Protein AF-A0A2H5VHQ3-F1 (afdb_monomer_lite)

pLDDT: mean 87.57, std 13.64, range [41.56, 98.75]

Radius of gyration: 20.0 Å; chains: 1; bounding box: 48×46×53 Å

Structure (mmCIF, N/CA/C/O backbone):
data_AF-A0A2H5VHQ3-F1
#
_entry.id   AF-A0A2H5VHQ3-F1
#
loop_
_atom_site.group_PDB
_atom_site.id
_atom_site.type_symbol
_atom_site.label_atom_id
_atom_site.label_alt_id
_atom_site.label_comp_id
_atom_site.label_asym_id
_atom_site.label_entity_id
_atom_site.label_seq_id
_atom_site.pdbx_PDB_ins_code
_atom_site.Cartn_x
_atom_site.Cartn_y
_atom_site.Cartn_z
_atom_site.occupancy
_atom_site.B_iso_or_equiv
_atom_site.auth_seq_id
_atom_site.auth_comp_id
_atom_site.auth_asym_id
_atom_site.auth_atom_id
_atom_site.pdbx_PDB_model_num
ATOM 1 N N . MET A 1 1 ? -11.890 4.372 2.312 1.00 83.31 1 MET A N 1
ATOM 2 C CA . MET A 1 1 ? -12.982 4.250 3.303 1.00 83.31 1 MET A CA 1
ATOM 3 C C . MET A 1 1 ? -14.176 5.106 2.923 1.00 83.31 1 MET A C 1
ATOM 5 O O . MET A 1 1 ? -15.214 4.526 2.672 1.00 83.31 1 MET A O 1
ATOM 9 N N . ILE A 1 2 ? -14.038 6.436 2.818 1.00 85.94 2 ILE A N 1
ATOM 10 C CA . ILE A 1 2 ? -15.166 7.351 2.534 1.00 85.94 2 ILE A CA 1
ATOM 11 C C . ILE A 1 2 ? -15.981 6.921 1.306 1.00 85.94 2 ILE A C 1
ATOM 13 O O . ILE A 1 2 ? -17.188 6.741 1.393 1.00 85.94 2 ILE A O 1
ATOM 17 N N . SER A 1 3 ? -15.310 6.662 0.185 1.00 86.75 3 SER A N 1
ATOM 18 C CA . SER A 1 3 ? -15.938 6.212 -1.064 1.00 86.75 3 SER A CA 1
ATOM 19 C C . SER A 1 3 ? -16.288 4.720 -1.117 1.00 86.75 3 SER A C 1
ATOM 21 O O . SER A 1 3 ? -16.765 4.252 -2.142 1.00 86.75 3 SER A O 1
ATOM 23 N N . GLN A 1 4 ? -15.995 3.958 -0.062 1.00 91.88 4 GLN A N 1
ATOM 24 C CA . GLN A 1 4 ? -16.095 2.493 -0.032 1.00 91.88 4 GLN A CA 1
ATOM 25 C C . GLN A 1 4 ? -16.736 2.008 1.276 1.00 91.88 4 GLN A C 1
ATOM 27 O O . GLN A 1 4 ? -16.403 0.934 1.763 1.00 91.88 4 GLN A O 1
ATOM 32 N N . ALA A 1 5 ? -17.588 2.817 1.909 1.00 93.12 5 ALA A N 1
ATOM 33 C CA . ALA A 1 5 ? -18.082 2.539 3.256 1.00 93.12 5 ALA A CA 1
ATOM 34 C C . ALA A 1 5 ? -18.875 1.222 3.340 1.00 93.12 5 ALA A C 1
ATOM 36 O O . ALA A 1 5 ? -18.707 0.486 4.308 1.00 93.12 5 ALA A O 1
ATOM 37 N N . ASP A 1 6 ? -19.636 0.873 2.298 1.00 94.62 6 ASP A N 1
ATOM 38 C CA . ASP A 1 6 ? -20.386 -0.390 2.234 1.00 94.62 6 ASP A CA 1
ATOM 39 C C . ASP A 1 6 ? -19.455 -1.614 2.365 1.00 94.62 6 ASP A C 1
ATOM 41 O O . ASP A 1 6 ? -19.714 -2.518 3.156 1.00 94.62 6 ASP A O 1
ATOM 45 N N . ALA A 1 7 ? -18.286 -1.581 1.712 1.00 96.19 7 ALA A N 1
ATOM 46 C CA . ALA A 1 7 ? -17.271 -2.630 1.833 1.00 96.19 7 ALA A CA 1
ATOM 47 C C . ALA A 1 7 ? -16.757 -2.802 3.275 1.00 96.19 7 ALA A C 1
ATOM 49 O O . ALA A 1 7 ? -16.425 -3.913 3.695 1.00 96.19 7 ALA A O 1
ATOM 50 N N . PHE A 1 8 ? -16.691 -1.711 4.050 1.00 96.94 8 PHE A N 1
ATOM 51 C CA . PHE A 1 8 ? -16.280 -1.763 5.455 1.00 96.94 8 PHE A CA 1
ATOM 52 C C . PHE A 1 8 ? -17.351 -2.400 6.344 1.00 96.94 8 PHE A C 1
ATOM 54 O O . PHE A 1 8 ? -17.003 -3.142 7.259 1.00 96.94 8 PHE A O 1
ATOM 61 N N . VAL A 1 9 ? -18.637 -2.184 6.056 1.00 96.25 9 VAL A N 1
ATOM 62 C CA . VAL A 1 9 ? -19.731 -2.870 6.765 1.00 96.25 9 VAL A CA 1
ATOM 63 C C . VAL A 1 9 ? -19.619 -4.383 6.576 1.00 96.25 9 VAL A C 1
ATOM 65 O O . VAL A 1 9 ? -19.605 -5.131 7.558 1.00 96.25 9 VAL A O 1
ATOM 68 N N . GLU A 1 10 ? -19.481 -4.833 5.327 1.00 96.75 10 GLU A N 1
ATOM 69 C CA . GLU A 1 10 ? -19.408 -6.260 4.993 1.00 96.75 10 GLU A CA 1
ATOM 70 C C . GLU A 1 10 ? -18.183 -6.936 5.614 1.00 96.75 10 GLU A C 1
ATOM 72 O O . GLU A 1 10 ? -18.295 -7.988 6.254 1.00 96.75 10 GLU A O 1
ATOM 77 N N . VAL A 1 11 ? -17.006 -6.319 5.484 1.00 97.31 11 VAL A N 1
ATOM 78 C CA . VAL A 1 11 ? -15.782 -6.907 6.036 1.00 97.31 11 VAL A CA 1
ATOM 79 C C . VAL A 1 11 ? -15.765 -6.874 7.556 1.00 97.31 11 VAL A C 1
ATOM 81 O O . VAL A 1 11 ? -15.313 -7.841 8.156 1.00 97.31 11 VAL A O 1
ATOM 84 N N . PHE A 1 12 ? -16.309 -5.846 8.214 1.00 96.75 12 PHE A N 1
ATOM 85 C CA . PHE A 1 12 ? -16.429 -5.855 9.673 1.00 96.75 12 PHE A CA 1
ATOM 86 C C . PHE A 1 12 ? -17.343 -6.979 10.158 1.00 96.75 12 PHE A C 1
ATOM 88 O O . PHE A 1 12 ? -16.989 -7.669 11.116 1.00 96.75 12 PHE A O 1
ATOM 95 N N . ALA A 1 13 ? -18.469 -7.224 9.484 1.00 96.06 13 ALA A N 1
ATOM 96 C CA . ALA A 1 13 ? -19.336 -8.356 9.803 1.00 96.06 13 ALA A CA 1
ATOM 97 C C . ALA A 1 13 ? -18.607 -9.702 9.626 1.00 96.06 13 ALA A C 1
ATOM 99 O O . ALA A 1 13 ? -18.677 -10.564 10.507 1.00 96.06 13 ALA A O 1
ATOM 100 N N . ALA A 1 14 ? -17.850 -9.865 8.535 1.00 96.75 14 ALA A N 1
ATOM 101 C CA . ALA A 1 14 ? -17.036 -11.060 8.314 1.00 96.75 14 ALA A CA 1
ATOM 102 C C . ALA A 1 14 ? -15.948 -11.232 9.381 1.00 96.75 14 ALA A C 1
ATOM 104 O O . ALA A 1 14 ? -15.812 -12.320 9.933 1.00 96.75 14 ALA A O 1
ATOM 105 N N . LEU A 1 15 ? -15.211 -10.173 9.722 1.00 95.56 15 LEU A N 1
ATOM 106 C CA . LEU A 1 15 ? -14.151 -10.221 10.730 1.00 95.56 15 LEU A CA 1
ATOM 107 C C . LEU A 1 15 ? -14.700 -10.581 12.115 1.00 95.56 15 LEU A C 1
ATOM 109 O O . LEU A 1 15 ? -14.109 -11.421 12.791 1.00 95.56 15 LEU A O 1
ATOM 113 N N . LYS A 1 16 ? -15.856 -10.031 12.513 1.00 95.44 16 LYS A N 1
ATOM 114 C CA . LYS A 1 16 ? -16.543 -10.437 13.753 1.00 95.44 16 LYS A CA 1
ATOM 115 C C . LYS A 1 16 ? -16.901 -11.920 13.741 1.00 95.44 16 LYS A C 1
ATOM 117 O O . LYS A 1 16 ? -16.681 -12.605 14.731 1.00 95.44 16 LYS A O 1
ATOM 122 N N . LYS A 1 17 ? -17.412 -12.433 12.619 1.00 96.12 17 LYS A N 1
ATOM 123 C CA . LYS A 1 17 ? -17.795 -13.846 12.489 1.00 96.12 17 LYS A CA 1
ATOM 124 C C . LYS A 1 17 ? -16.591 -14.795 12.481 1.00 96.12 17 LYS A C 1
ATOM 126 O O . LYS A 1 17 ? -16.674 -15.868 13.065 1.00 96.12 17 LYS A O 1
ATOM 131 N N . ILE A 1 18 ? -15.505 -14.422 11.804 1.00 95.25 18 ILE A N 1
ATOM 132 C CA . ILE A 1 18 ? -14.310 -15.264 11.632 1.00 95.25 18 ILE A CA 1
ATOM 133 C C . ILE A 1 18 ? -13.463 -15.280 12.906 1.00 95.25 18 ILE A C 1
ATOM 135 O O . ILE A 1 18 ? -13.027 -16.344 13.334 1.00 95.25 18 ILE A O 1
ATOM 139 N N . PHE A 1 19 ? -13.223 -14.110 13.501 1.00 93.19 19 PHE A N 1
ATOM 140 C CA . PHE A 1 19 ? -12.286 -13.956 14.617 1.00 93.19 19 PHE A CA 1
ATOM 141 C C . PHE A 1 19 ? -12.965 -13.774 15.975 1.00 93.19 19 PHE A C 1
ATOM 143 O O . PHE A 1 19 ? -12.278 -13.758 16.991 1.00 93.19 19 PHE A O 1
ATOM 150 N N . GLY A 1 20 ? -14.291 -13.624 16.015 1.00 93.94 20 GLY A N 1
ATOM 151 C CA . GLY A 1 20 ? -15.021 -13.421 17.266 1.00 93.94 20 GLY A CA 1
ATOM 152 C C . GLY A 1 20 ? -14.778 -12.053 17.904 1.00 93.94 20 GLY A C 1
ATOM 153 O O . GLY A 1 20 ? -14.910 -11.927 19.116 1.00 93.94 20 GLY A O 1
ATOM 154 N N . PHE A 1 21 ? -14.403 -11.028 17.128 1.00 93.81 21 PHE A N 1
ATOM 155 C CA . PHE A 1 21 ? -14.188 -9.688 17.679 1.00 93.81 21 PHE A CA 1
ATOM 156 C C . PHE A 1 21 ? -15.471 -9.139 18.315 1.00 93.81 21 PHE A C 1
ATOM 158 O O . PHE A 1 21 ? -16.474 -8.926 17.631 1.00 93.81 21 PHE A O 1
ATOM 165 N N . GLU A 1 22 ? -15.413 -8.851 19.614 1.00 91.06 22 GLU A N 1
ATOM 166 C CA . GLU A 1 22 ? -16.525 -8.254 20.360 1.00 91.06 22 GLU A CA 1
ATOM 167 C C . GLU A 1 22 ? -16.827 -6.834 19.866 1.00 91.06 22 GLU A C 1
ATOM 169 O O . GLU A 1 22 ? -17.983 -6.441 19.701 1.00 91.06 22 GLU A O 1
ATOM 174 N N . GLN A 1 23 ? -15.771 -6.062 19.591 1.00 92.62 23 GLN A N 1
ATOM 175 C CA . GLN A 1 23 ? -15.847 -4.654 19.214 1.00 92.62 23 GLN A CA 1
ATOM 176 C C . GLN A 1 23 ? -14.874 -4.361 18.069 1.00 92.62 23 GLN A C 1
ATOM 178 O O . GLN A 1 23 ? -13.793 -4.942 17.982 1.00 92.62 23 GLN A O 1
ATOM 183 N N . ILE A 1 24 ? -15.278 -3.466 17.167 1.00 95.88 24 ILE A N 1
ATOM 184 C CA . ILE A 1 24 ? -14.435 -2.943 16.088 1.00 95.88 24 ILE A CA 1
ATOM 185 C C . ILE A 1 24 ? -14.574 -1.429 16.117 1.00 95.88 24 ILE A C 1
ATOM 187 O O . ILE A 1 24 ? -15.687 -0.913 16.028 1.00 95.88 24 ILE A O 1
ATOM 191 N N . PHE A 1 25 ? -13.439 -0.745 16.208 1.00 94.88 25 PHE A N 1
ATOM 192 C CA . PHE A 1 25 ? -13.365 0.707 16.254 1.00 94.88 25 PHE A CA 1
ATOM 193 C C . PHE A 1 25 ? -12.626 1.251 15.038 1.00 94.88 25 PHE A C 1
ATOM 195 O O . PHE A 1 25 ? -11.681 0.635 14.538 1.00 94.88 25 PHE A O 1
ATOM 202 N N . ILE A 1 26 ? -13.000 2.454 14.619 1.00 95.19 26 ILE A N 1
ATOM 203 C CA . ILE A 1 26 ? -12.223 3.262 13.682 1.00 95.19 26 ILE A CA 1
ATOM 204 C C . ILE A 1 26 ? -11.555 4.377 14.479 1.00 95.19 26 ILE A C 1
ATOM 206 O O . ILE A 1 26 ? -12.204 5.332 14.898 1.00 95.19 26 ILE A O 1
ATOM 210 N N . GLY A 1 27 ? -10.249 4.250 14.690 1.00 93.94 27 GLY A N 1
ATOM 211 C CA . GLY A 1 27 ? -9.439 5.331 15.238 1.00 93.94 27 GLY A CA 1
ATOM 212 C C . GLY A 1 27 ? -9.179 6.397 14.176 1.00 93.94 27 GLY A C 1
ATOM 213 O O . GLY A 1 27 ? -8.635 6.085 13.116 1.00 93.94 27 GLY A O 1
ATOM 214 N N . ALA A 1 28 ? -9.565 7.642 14.444 1.00 92.31 28 ALA A N 1
ATOM 215 C CA . ALA A 1 28 ? -9.414 8.753 13.505 1.00 92.31 28 ALA A CA 1
ATOM 216 C C . ALA A 1 28 ? -8.928 10.023 14.204 1.00 92.31 28 ALA A C 1
ATOM 218 O O . ALA A 1 28 ? -9.171 10.216 15.391 1.00 92.31 28 ALA A O 1
ATOM 219 N N . LYS A 1 29 ? -8.268 10.927 13.476 1.00 89.12 29 LYS A N 1
ATOM 220 C CA . LYS A 1 29 ? -7.848 12.211 14.050 1.00 89.12 29 LYS A CA 1
ATOM 221 C C . LYS A 1 29 ? -9.034 13.166 14.137 1.00 89.12 29 LYS A C 1
ATOM 223 O O . LYS A 1 29 ? -9.915 13.145 13.282 1.00 89.12 29 LYS A O 1
ATOM 228 N N . GLU A 1 30 ? -9.035 14.046 15.132 1.00 90.19 30 GLU A N 1
ATOM 229 C CA . GLU A 1 30 ? -10.084 15.064 15.310 1.00 90.19 30 GLU A CA 1
ATOM 230 C C . GLU A 1 30 ? -10.292 15.954 14.078 1.00 90.19 30 GLU A C 1
ATOM 232 O O . GLU A 1 30 ? -11.430 16.301 13.764 1.00 90.19 30 GLU A O 1
ATOM 237 N N . LYS A 1 31 ? -9.225 16.277 13.335 1.00 86.38 31 LYS A N 1
ATOM 238 C CA . LYS A 1 31 ? -9.337 17.031 12.075 1.00 86.38 31 LYS A CA 1
ATOM 239 C C . LYS A 1 31 ? -10.226 16.329 11.034 1.00 86.38 31 LYS A C 1
ATOM 241 O O . LYS A 1 31 ? -10.951 16.988 10.297 1.00 86.38 31 LYS A O 1
ATOM 246 N N . ASP A 1 32 ? -10.257 14.993 11.046 1.00 90.00 32 ASP A N 1
ATOM 247 C CA . ASP A 1 32 ? -11.035 14.170 10.115 1.00 90.00 32 ASP A CA 1
ATOM 248 C C . ASP A 1 32 ? -12.497 13.998 10.581 1.00 90.00 32 ASP A C 1
ATOM 250 O O . ASP A 1 32 ? -13.293 13.309 9.939 1.00 90.00 32 ASP A O 1
ATOM 254 N N . LYS A 1 33 ? -12.897 14.620 11.700 1.00 91.94 33 LYS A N 1
ATOM 255 C CA . LYS A 1 33 ? -14.249 14.482 12.259 1.00 91.94 33 LYS A CA 1
ATOM 256 C C . LYS A 1 33 ? -15.330 14.883 11.265 1.00 91.94 33 LYS A C 1
ATOM 258 O O . LYS A 1 33 ? -16.240 14.103 11.005 1.00 91.94 33 LYS A O 1
ATOM 263 N N . LYS A 1 34 ? -15.189 16.053 10.639 1.00 91.50 34 LYS A N 1
ATOM 264 C CA . LYS A 1 34 ? -16.188 16.585 9.695 1.00 91.50 34 LYS A CA 1
ATOM 265 C C . LYS A 1 34 ? -16.466 15.641 8.519 1.00 91.50 34 LYS A C 1
ATOM 267 O O . LYS A 1 34 ? -17.592 15.599 8.040 1.00 91.50 34 LYS A O 1
ATOM 272 N N . ILE A 1 35 ? -15.459 14.888 8.073 1.00 89.12 35 ILE A N 1
ATOM 273 C CA . ILE A 1 35 ? -15.581 13.968 6.933 1.00 89.12 35 ILE A CA 1
ATOM 274 C C . ILE A 1 35 ? -16.033 12.557 7.342 1.00 89.12 35 ILE A C 1
ATOM 276 O O . ILE A 1 35 ? -16.513 11.811 6.492 1.00 89.12 35 ILE A O 1
ATOM 280 N N . LEU A 1 36 ? -15.904 12.183 8.622 1.00 92.00 36 LEU A N 1
ATOM 281 C CA . LEU A 1 36 ? -16.251 10.848 9.125 1.00 92.00 36 LEU A CA 1
ATOM 282 C C . LEU A 1 36 ? -17.584 10.778 9.877 1.00 92.00 36 LEU A C 1
ATOM 284 O O . LEU A 1 36 ? -18.190 9.708 9.878 1.00 92.00 36 LEU A O 1
ATOM 288 N N . GLU A 1 37 ? -18.071 11.870 10.473 1.00 93.56 37 GLU A N 1
ATOM 289 C CA . GLU A 1 37 ? -19.378 11.881 11.159 1.00 93.56 37 GLU A CA 1
ATOM 290 C C . GLU A 1 37 ? -20.537 11.420 10.249 1.00 93.56 37 GLU A C 1
ATOM 292 O O . GLU A 1 37 ? -21.303 10.556 10.678 1.00 93.56 37 GLU A O 1
ATOM 297 N N . PRO A 1 38 ? -20.632 11.830 8.963 1.00 92.50 38 PRO A N 1
ATOM 298 C CA . PRO A 1 38 ? -21.693 11.323 8.088 1.00 92.50 38 PRO A CA 1
ATOM 299 C C . PRO A 1 38 ? -21.637 9.802 7.889 1.00 92.50 38 PRO A C 1
ATOM 301 O O . PRO A 1 38 ? -22.667 9.145 7.747 1.00 92.50 38 PRO A O 1
ATOM 304 N N . LEU A 1 39 ? -20.431 9.220 7.880 1.00 90.44 39 LEU A N 1
ATOM 305 C CA . LEU A 1 39 ? -20.253 7.772 7.776 1.00 90.44 39 LEU A CA 1
ATOM 306 C C . LEU A 1 39 ? -20.641 7.076 9.078 1.00 90.44 39 LEU A C 1
ATOM 308 O O . LEU A 1 39 ? -21.271 6.022 9.037 1.00 90.44 39 LEU A O 1
ATOM 312 N N . ARG A 1 40 ? -20.272 7.661 10.219 1.00 93.00 40 ARG A N 1
ATOM 313 C CA . ARG A 1 40 ? -20.650 7.170 11.544 1.00 93.00 40 ARG A CA 1
ATOM 314 C C . ARG A 1 40 ? -22.165 7.081 11.693 1.00 93.00 40 ARG A C 1
ATOM 316 O O . ARG A 1 40 ? -22.656 6.027 12.083 1.00 93.00 40 ARG A O 1
ATOM 323 N N . GLU A 1 41 ? -22.888 8.141 11.344 1.00 92.62 41 GLU A N 1
ATOM 324 C CA . GLU A 1 41 ? -24.352 8.186 11.433 1.00 92.62 41 GLU A CA 1
ATOM 325 C C . GLU A 1 41 ? -25.013 7.215 10.451 1.00 92.62 41 GLU A C 1
ATOM 327 O O . GLU A 1 41 ? -25.866 6.421 10.844 1.00 92.62 41 GLU A O 1
ATOM 332 N N . LYS A 1 42 ? -24.588 7.233 9.180 1.00 94.69 42 LYS A N 1
ATOM 333 C CA . LYS A 1 42 ? -25.200 6.412 8.127 1.00 94.69 42 LYS A CA 1
ATOM 334 C C . LYS A 1 42 ? -24.962 4.912 8.320 1.00 94.69 42 LYS A C 1
ATOM 336 O O . LYS A 1 42 ? -25.853 4.118 8.034 1.00 94.69 42 LYS A O 1
ATOM 341 N N . TYR A 1 43 ? -23.762 4.521 8.748 1.00 93.81 43 TYR A N 1
ATOM 342 C CA . TYR A 1 43 ? -23.337 3.116 8.797 1.00 93.81 43 TYR A CA 1
ATOM 343 C C . TYR A 1 43 ? -23.234 2.537 10.210 1.00 93.81 43 TYR A C 1
ATOM 345 O O . TYR A 1 43 ? -22.932 1.354 10.362 1.00 93.81 43 TYR A O 1
ATOM 353 N N . GLY A 1 44 ? -23.462 3.347 11.246 1.00 93.00 44 GLY A N 1
ATOM 354 C CA . GLY A 1 44 ? -23.338 2.916 12.639 1.00 93.00 44 GLY A CA 1
ATOM 355 C C . GLY A 1 44 ? -21.903 2.551 13.031 1.00 93.00 44 GLY A C 1
ATOM 356 O O . GLY A 1 44 ? -21.696 1.697 13.891 1.00 93.00 44 GLY A O 1
ATOM 357 N N . PHE A 1 45 ? -20.900 3.143 12.376 1.00 94.81 45 PHE A N 1
ATOM 358 C CA . PHE A 1 45 ? -19.496 2.885 12.691 1.00 94.81 45 PHE A CA 1
ATOM 359 C C . PHE A 1 45 ? -19.110 3.459 14.057 1.00 94.81 45 PHE A C 1
ATOM 361 O O . PHE A 1 45 ? -19.376 4.624 14.339 1.00 94.81 45 PHE A O 1
ATOM 368 N N . ASP A 1 46 ? -18.400 2.686 14.881 1.00 94.06 46 ASP A N 1
ATOM 369 C CA . ASP A 1 46 ? -17.829 3.208 16.127 1.00 94.06 46 ASP A CA 1
ATOM 370 C C . ASP A 1 46 ? -16.505 3.939 15.838 1.00 94.06 46 ASP A C 1
ATOM 372 O O . ASP A 1 46 ? -15.424 3.345 15.811 1.00 94.06 46 ASP A O 1
ATOM 376 N N . VAL A 1 47 ? -16.605 5.237 15.545 1.00 95.06 47 VAL A N 1
ATOM 377 C CA . VAL A 1 47 ? -15.452 6.110 15.289 1.00 95.06 47 VAL A CA 1
ATOM 378 C C . VAL A 1 47 ? -14.996 6.758 16.594 1.00 95.06 47 VAL A C 1
ATOM 380 O O . VAL A 1 47 ? -15.761 7.469 17.250 1.00 95.06 47 VAL A O 1
ATOM 383 N N . ARG A 1 48 ? -13.727 6.551 16.953 1.00 94.44 48 ARG A N 1
ATOM 384 C CA . ARG A 1 48 ? -13.084 7.132 18.136 1.00 94.44 48 ARG A CA 1
ATOM 385 C C . ARG A 1 48 ? -12.053 8.161 17.697 1.00 94.44 48 ARG A C 1
ATOM 387 O O . ARG A 1 48 ? -11.058 7.828 17.053 1.00 94.44 48 ARG A O 1
ATOM 394 N N . TYR A 1 49 ? -12.320 9.418 18.039 1.00 92.75 49 TYR A N 1
ATOM 395 C CA . TYR A 1 49 ? -11.455 10.533 17.680 1.00 92.75 49 TYR A CA 1
ATOM 396 C C . TYR A 1 49 ? -10.295 10.676 18.660 1.00 92.75 49 TYR A C 1
ATOM 398 O O . TYR A 1 49 ? -10.483 10.623 19.874 1.00 92.75 49 TYR A O 1
ATOM 406 N N . THR A 1 50 ? -9.102 10.882 18.117 1.00 88.88 50 THR A N 1
ATOM 407 C CA . THR A 1 50 ? -7.873 11.144 18.862 1.00 88.88 50 THR A CA 1
ATOM 408 C C . THR A 1 50 ? -7.342 12.539 18.536 1.00 88.88 50 THR A C 1
ATOM 410 O O . THR A 1 50 ? -7.518 12.989 17.396 1.00 88.88 50 THR A O 1
ATOM 413 N N . PRO A 1 51 ? -6.600 13.183 19.458 1.00 84.44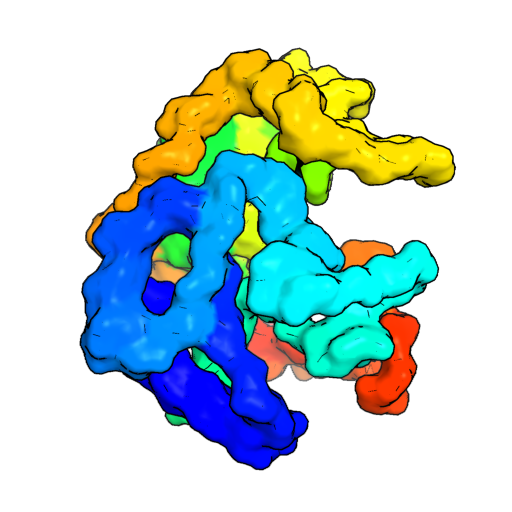 51 PRO A N 1
ATOM 414 C CA . PRO A 1 51 ? -5.821 14.380 19.168 1.00 84.44 51 PRO A CA 1
ATOM 415 C C . PRO A 1 51 ? -5.094 14.295 17.824 1.00 84.44 51 PRO A C 1
ATOM 417 O O . PRO A 1 51 ? -4.569 13.242 17.443 1.00 84.44 51 PRO A O 1
ATOM 420 N N . SER A 1 52 ? -5.043 15.412 17.098 1.00 80.88 52 SER A N 1
ATOM 421 C CA . SER A 1 52 ? -4.447 15.484 15.754 1.00 80.88 52 SER A CA 1
ATOM 422 C C . SER A 1 52 ? -2.911 15.525 15.776 1.00 80.88 52 SER A C 1
ATOM 424 O O . SER A 1 52 ? -2.284 16.278 15.036 1.00 80.88 52 SER A O 1
ATOM 426 N N . ILE A 1 53 ? -2.301 14.671 16.596 1.00 75.12 53 ILE A N 1
ATOM 427 C CA . ILE A 1 53 ? -0.855 14.530 16.779 1.00 75.12 53 ILE A CA 1
ATOM 428 C C . ILE A 1 53 ? -0.388 13.296 15.993 1.00 75.12 53 ILE A C 1
ATOM 430 O O . ILE A 1 53 ? -1.124 12.320 15.824 1.00 75.12 53 ILE A O 1
ATOM 434 N N . TYR A 1 54 ? 0.822 13.327 15.434 1.00 70.44 54 TYR A N 1
ATOM 435 C CA . TYR A 1 54 ? 1.322 12.235 14.589 1.00 70.44 54 TYR A CA 1
ATOM 436 C C . TYR A 1 54 ? 1.493 10.915 15.343 1.00 70.44 54 TYR A C 1
ATOM 438 O O . TYR A 1 54 ? 1.115 9.871 14.812 1.00 70.44 54 TYR A O 1
ATOM 446 N N . GLY A 1 55 ? 1.986 10.972 16.585 1.00 71.44 55 GLY A N 1
ATOM 447 C CA . GLY A 1 55 ? 2.211 9.796 17.430 1.00 71.44 55 GLY A CA 1
ATOM 448 C C . GLY A 1 55 ? 0.960 8.956 17.692 1.00 71.44 55 GLY A C 1
ATOM 449 O O . GLY A 1 55 ? 1.076 7.753 17.899 1.00 71.44 55 GLY A O 1
ATOM 450 N N . MET A 1 56 ? -0.239 9.543 17.584 1.00 79.81 56 MET A N 1
ATOM 451 C CA . MET A 1 56 ? -1.503 8.827 17.807 1.00 79.81 56 MET A CA 1
ATOM 452 C C . MET A 1 56 ? -1.787 7.737 16.767 1.00 79.81 56 MET A C 1
ATOM 454 O O . MET A 1 56 ? -2.663 6.909 16.986 1.00 79.81 56 MET A O 1
ATOM 458 N N . GLY A 1 57 ? -1.065 7.718 15.641 1.00 79.25 57 GLY A N 1
ATOM 459 C CA . GLY A 1 57 ? -1.158 6.635 14.658 1.00 79.25 57 GLY A CA 1
ATOM 460 C C . GLY A 1 57 ? -0.355 5.380 15.016 1.00 79.25 57 GLY A C 1
ATOM 461 O O . GLY A 1 57 ? -0.488 4.370 14.328 1.00 79.25 57 GLY A O 1
ATOM 462 N N . GLU A 1 58 ? 0.497 5.431 16.043 1.00 84.50 58 GLU A N 1
ATOM 463 C CA . GLU A 1 58 ? 1.259 4.272 16.513 1.00 84.50 58 GLU A CA 1
ATOM 464 C C . GLU A 1 58 ? 0.339 3.296 17.261 1.00 84.50 58 GLU A C 1
ATOM 466 O O . GLU A 1 58 ? -0.582 3.698 17.971 1.00 84.50 58 GLU A O 1
ATOM 471 N N . GLU A 1 59 ? 0.558 1.995 17.072 1.00 88.38 59 GLU A N 1
ATOM 472 C CA . GLU A 1 59 ? -0.408 0.962 17.450 1.00 88.38 59 GLU A CA 1
ATOM 473 C C . GLU A 1 59 ? -0.709 0.904 18.957 1.00 88.38 59 GLU A C 1
ATOM 475 O O . GLU A 1 59 ? -1.851 0.636 19.339 1.00 88.38 59 GLU A O 1
ATOM 480 N N . LYS A 1 60 ? 0.265 1.193 19.829 1.00 87.44 60 LYS A N 1
ATOM 481 C CA . LYS A 1 60 ? 0.076 1.177 21.287 1.00 87.44 60 LYS A CA 1
ATOM 482 C C . LYS A 1 60 ? -0.646 2.426 21.756 1.00 87.44 60 LYS A C 1
ATOM 484 O O . LYS A 1 60 ? -1.567 2.323 22.567 1.00 87.44 60 LYS A O 1
ATOM 489 N N . TRP A 1 61 ? -0.261 3.584 21.223 1.00 86.81 61 TRP A N 1
ATOM 490 C CA . TRP A 1 61 ? -0.946 4.846 21.509 1.00 86.81 61 TRP A CA 1
ATOM 491 C C . TRP A 1 61 ? -2.397 4.805 21.049 1.00 86.81 61 TRP A C 1
ATOM 493 O O . TRP A 1 61 ? -3.289 5.168 21.816 1.00 86.81 61 TRP A O 1
ATOM 503 N N . LEU A 1 62 ? -2.646 4.285 19.847 1.00 90.50 62 LEU A N 1
ATOM 504 C CA . LEU A 1 62 ? -3.994 4.127 19.323 1.00 90.50 62 LEU A CA 1
ATOM 505 C C . LEU A 1 62 ? -4.811 3.132 20.153 1.00 90.50 62 LEU A C 1
ATOM 507 O O . LEU A 1 62 ? -5.959 3.421 20.484 1.00 90.50 62 LEU A O 1
ATOM 511 N N . THR A 1 63 ? -4.213 2.002 20.548 1.00 92.06 63 THR A N 1
ATOM 512 C CA . THR A 1 63 ? -4.861 1.021 21.438 1.00 92.06 63 THR A CA 1
ATOM 513 C C . THR A 1 63 ? -5.309 1.687 22.734 1.00 92.06 63 THR A C 1
ATOM 515 O O . THR A 1 63 ? -6.491 1.613 23.076 1.00 92.06 63 THR A O 1
ATOM 518 N N . LYS A 1 64 ? -4.410 2.410 23.411 1.00 90.31 64 LYS A N 1
ATOM 519 C CA . LYS A 1 64 ? -4.737 3.127 24.649 1.00 90.31 64 LYS A CA 1
ATOM 520 C C . LYS A 1 64 ? -5.814 4.188 24.430 1.00 90.31 64 LYS A C 1
ATOM 522 O O . LYS A 1 64 ? -6.754 4.262 25.212 1.00 90.31 64 LYS A O 1
ATOM 527 N N . ALA A 1 65 ? -5.710 4.980 23.365 1.00 88.56 65 ALA A N 1
ATOM 528 C CA . ALA A 1 65 ? -6.649 6.066 23.088 1.00 88.56 65 ALA A CA 1
ATOM 529 C C . ALA A 1 65 ? -8.074 5.575 22.783 1.00 88.56 65 ALA A C 1
ATOM 531 O O . ALA A 1 65 ? -9.046 6.227 23.154 1.00 88.56 65 ALA A O 1
ATOM 532 N N . VAL A 1 66 ? -8.200 4.433 22.104 1.00 91.75 66 VAL A N 1
ATOM 533 C CA . VAL A 1 66 ? -9.487 3.904 21.627 1.00 91.75 66 VAL A CA 1
ATOM 534 C C . VAL A 1 66 ? -10.135 2.959 22.641 1.00 91.75 66 VAL A C 1
ATOM 536 O O . VAL A 1 66 ? -11.355 2.964 22.780 1.00 91.75 66 VAL A O 1
ATOM 539 N N . THR A 1 67 ? -9.333 2.161 23.353 1.00 92.69 67 THR A N 1
ATOM 540 C CA . THR A 1 67 ? -9.825 1.087 24.241 1.00 92.69 67 THR A CA 1
ATOM 541 C C . THR A 1 67 ? -9.587 1.356 25.728 1.00 92.69 67 THR A C 1
ATOM 543 O O . THR A 1 67 ? -10.170 0.682 26.571 1.00 92.69 67 THR A O 1
ATOM 546 N N . GLY A 1 68 ? -8.704 2.301 26.068 1.00 91.94 68 GLY A N 1
ATOM 547 C CA . GLY A 1 68 ? -8.203 2.501 27.431 1.00 91.94 68 GLY A CA 1
ATOM 548 C C . GLY A 1 68 ? -7.150 1.478 27.877 1.00 91.94 68 GLY A C 1
ATOM 549 O O . GLY A 1 68 ? -6.558 1.651 28.939 1.00 91.94 68 GLY A O 1
ATOM 550 N N . MET A 1 69 ? -6.881 0.433 27.087 1.00 93.00 69 MET A N 1
ATOM 551 C CA . MET A 1 69 ? -5.931 -0.622 27.444 1.00 93.00 69 MET A CA 1
ATOM 552 C C . MET A 1 69 ? -4.485 -0.187 27.199 1.00 93.00 69 MET A C 1
ATOM 554 O O . MET A 1 69 ? -4.137 0.307 26.126 1.00 93.00 69 MET A O 1
ATOM 558 N N . GLU A 1 70 ? -3.614 -0.423 28.177 1.00 91.25 70 GLU A N 1
ATOM 559 C CA . GLU A 1 70 ? -2.182 -0.167 28.037 1.00 91.25 70 GLU A CA 1
ATOM 560 C C . GLU A 1 70 ? -1.446 -1.412 27.541 1.00 91.25 70 GLU A C 1
ATOM 562 O O . GLU A 1 70 ? -1.560 -2.493 28.116 1.00 91.25 70 GLU A O 1
ATOM 567 N N . VAL A 1 71 ? -0.647 -1.255 26.483 1.00 91.00 71 VAL A N 1
ATOM 568 C CA . VAL A 1 71 ? 0.225 -2.323 25.986 1.00 91.00 71 VAL A CA 1
ATOM 569 C C . VAL A 1 71 ? 1.526 -2.316 26.795 1.00 91.00 71 VAL A C 1
ATOM 571 O O . VAL A 1 71 ? 2.247 -1.314 26.746 1.00 91.00 71 VAL A O 1
ATOM 574 N N . PRO A 1 72 ? 1.890 -3.412 27.489 1.00 89.56 72 PRO A N 1
ATOM 575 C CA . PRO A 1 72 ? 3.110 -3.444 28.287 1.00 89.56 72 PRO A CA 1
ATOM 576 C C . PRO A 1 72 ? 4.380 -3.175 27.456 1.00 89.56 72 PRO A C 1
ATOM 578 O O . PRO A 1 72 ? 4.427 -3.484 26.254 1.00 89.56 72 PRO A O 1
ATOM 581 N N . PRO A 1 73 ? 5.453 -2.651 28.077 1.00 85.25 73 PRO A N 1
ATOM 582 C CA . PRO A 1 73 ? 6.748 -2.504 27.420 1.00 85.25 73 PRO A CA 1
ATOM 583 C C . PRO A 1 73 ? 7.208 -3.812 26.758 1.00 85.25 73 PRO A C 1
ATOM 585 O O . PRO A 1 73 ? 7.059 -4.899 27.310 1.00 85.25 73 PRO A O 1
ATOM 588 N N . GLY A 1 74 ? 7.727 -3.718 25.532 1.00 84.25 74 GLY A N 1
ATOM 589 C CA . GLY A 1 74 ? 8.164 -4.884 24.750 1.00 84.25 74 GLY A CA 1
ATOM 590 C C . GLY A 1 74 ? 7.047 -5.784 24.196 1.00 84.25 74 GLY A C 1
ATOM 591 O O . GLY A 1 74 ? 7.350 -6.728 23.470 1.00 84.25 74 GLY A O 1
ATOM 592 N N . LYS A 1 75 ? 5.769 -5.509 24.486 1.00 87.81 75 LYS A N 1
ATOM 593 C CA . LYS A 1 75 ? 4.621 -6.238 23.919 1.00 87.81 75 LYS A CA 1
ATOM 594 C C . LYS A 1 75 ? 3.990 -5.489 22.743 1.00 87.81 75 LYS A C 1
ATOM 596 O O . LYS A 1 75 ? 4.320 -4.331 22.490 1.00 87.81 75 LYS A O 1
ATOM 601 N N . ILE A 1 76 ? 3.101 -6.175 22.029 1.00 88.38 76 ILE A N 1
ATOM 602 C CA . ILE A 1 76 ? 2.284 -5.646 20.921 1.00 88.38 76 ILE A CA 1
ATOM 603 C C . ILE A 1 76 ? 0.797 -5.682 21.309 1.00 88.38 76 ILE A C 1
ATOM 605 O O . ILE A 1 76 ? 0.459 -6.480 22.191 1.00 88.38 76 ILE A O 1
ATOM 609 N N . PRO A 1 77 ? -0.091 -4.904 20.658 1.00 92.62 77 PRO A N 1
ATOM 610 C CA . PRO A 1 77 ? -1.524 -4.858 20.981 1.00 92.62 77 PRO A CA 1
ATOM 611 C C . PRO A 1 77 ? -2.204 -6.228 21.093 1.00 92.62 77 PRO A C 1
ATOM 613 O O . PRO A 1 77 ? -3.061 -6.424 21.952 1.00 92.62 77 PRO A O 1
ATOM 616 N N . LEU A 1 78 ? -1.755 -7.217 20.311 1.00 91.31 78 LEU A N 1
ATOM 617 C CA . LEU A 1 78 ? -2.306 -8.575 20.354 1.00 91.31 78 LEU A CA 1
ATOM 618 C C . LEU A 1 78 ? -2.223 -9.210 21.755 1.00 91.31 78 LEU A C 1
ATOM 620 O O . LEU A 1 78 ? -3.088 -9.996 22.122 1.00 91.31 78 LEU A O 1
ATOM 624 N N . HIS A 1 79 ? -1.226 -8.839 22.567 1.00 92.25 79 HIS A N 1
ATOM 625 C CA . HIS A 1 79 ? -1.071 -9.349 23.937 1.00 92.25 79 HIS A CA 1
ATOM 626 C C . HIS A 1 79 ? -2.141 -8.841 24.912 1.00 92.25 79 HIS A C 1
ATOM 628 O O . HIS A 1 79 ? -2.284 -9.415 25.986 1.00 92.25 79 HIS A O 1
ATOM 634 N N . VAL A 1 80 ? -2.870 -7.781 24.556 1.00 94.00 80 VAL A N 1
ATOM 635 C CA . VAL A 1 80 ? -4.022 -7.273 25.317 1.00 94.00 80 VAL A CA 1
ATOM 636 C C . VAL A 1 80 ? -5.341 -7.530 24.578 1.00 94.00 80 VAL A C 1
ATOM 638 O O . VAL A 1 80 ? -6.347 -6.898 24.866 1.00 94.00 80 VAL A O 1
ATOM 641 N N . GLY A 1 81 ? -5.343 -8.457 23.611 1.00 92.69 81 GLY A N 1
ATOM 642 C CA . GLY A 1 81 ? -6.541 -8.844 22.860 1.00 92.69 81 GLY A CA 1
ATOM 643 C C . GLY A 1 81 ? -6.943 -7.873 21.747 1.00 92.69 81 GLY A C 1
ATOM 644 O O . GLY A 1 81 ? -8.045 -7.982 21.218 1.00 92.69 81 GLY A O 1
ATOM 645 N N . VAL A 1 82 ? -6.069 -6.936 21.363 1.00 94.94 82 VAL A N 1
ATOM 646 C CA . VAL A 1 82 ? -6.368 -5.912 20.351 1.00 94.94 82 VAL A CA 1
ATOM 647 C C . VAL A 1 82 ? -5.552 -6.152 19.085 1.00 94.94 82 VAL A C 1
ATOM 649 O O . VAL A 1 82 ? -4.354 -6.414 19.139 1.00 94.94 82 VAL A O 1
ATOM 652 N N . THR A 1 83 ? -6.176 -6.017 17.914 1.00 94.00 83 THR A N 1
ATOM 653 C CA . THR A 1 83 ? -5.451 -5.969 16.636 1.00 94.00 83 THR A CA 1
ATOM 654 C C . THR A 1 83 ? -5.635 -4.607 15.991 1.00 94.00 83 THR A C 1
ATOM 656 O O . THR A 1 83 ? -6.748 -4.095 15.895 1.00 94.00 83 THR A O 1
ATOM 659 N N . VAL A 1 84 ? -4.530 -4.007 15.552 1.00 94.12 84 VAL A N 1
ATOM 660 C CA . VAL A 1 84 ? -4.533 -2.702 14.891 1.00 94.12 84 VAL A CA 1
ATOM 661 C C . VAL A 1 84 ? -4.156 -2.915 13.433 1.00 94.12 84 VAL A C 1
ATOM 663 O O . VAL A 1 84 ? -3.094 -3.451 13.132 1.00 94.12 84 VAL A O 1
ATOM 666 N N . ASN A 1 85 ? -5.037 -2.511 12.519 1.00 93.94 85 ASN A N 1
ATOM 667 C CA . ASN A 1 85 ? -4.833 -2.677 11.084 1.00 93.94 85 ASN A CA 1
ATOM 668 C C . ASN A 1 85 ? -4.964 -1.339 10.362 1.00 93.94 85 ASN A C 1
ATOM 670 O O . ASN A 1 85 ? -5.826 -0.522 10.682 1.00 93.94 85 ASN A O 1
ATOM 674 N N . ASN A 1 86 ? -4.133 -1.138 9.339 1.00 92.06 86 ASN A N 1
ATOM 675 C CA . ASN A 1 86 ? -4.312 -0.023 8.421 1.00 92.06 86 ASN A CA 1
ATOM 676 C C . ASN A 1 86 ? -5.646 -0.167 7.664 1.00 92.06 86 ASN A C 1
ATOM 678 O O . ASN A 1 86 ? -6.050 -1.268 7.287 1.00 92.06 86 ASN A O 1
ATOM 682 N N . VAL A 1 87 ? -6.303 0.962 7.401 1.00 93.38 87 VAL A N 1
ATOM 683 C CA . VAL A 1 87 ? -7.589 1.026 6.694 1.00 93.38 87 VAL A CA 1
ATOM 684 C C . VAL A 1 87 ? -7.560 0.347 5.317 1.00 93.38 87 VAL A C 1
ATOM 686 O O . VAL A 1 87 ? -8.509 -0.342 4.949 1.00 93.38 87 VAL A O 1
ATOM 689 N N . GLU A 1 88 ? -6.469 0.482 4.561 1.00 94.06 88 GLU A N 1
ATOM 690 C CA . GLU A 1 88 ? -6.321 -0.160 3.252 1.00 94.06 88 GLU A CA 1
ATOM 691 C C . GLU A 1 88 ? -6.107 -1.671 3.381 1.00 94.06 88 GLU A C 1
ATOM 693 O O . GLU A 1 88 ? -6.597 -2.429 2.548 1.00 94.06 88 GLU A O 1
ATOM 698 N N . THR A 1 89 ? -5.453 -2.135 4.450 1.00 94.44 89 THR A N 1
ATOM 699 C CA . THR A 1 89 ? -5.337 -3.571 4.743 1.00 94.44 89 THR A CA 1
ATOM 700 C C . THR A 1 89 ? -6.717 -4.192 4.941 1.00 94.44 89 THR A C 1
ATOM 702 O O . THR A 1 89 ? -7.018 -5.210 4.323 1.00 94.44 89 THR A O 1
ATOM 705 N N . VAL A 1 90 ? -7.586 -3.553 5.729 1.00 96.62 90 VAL A N 1
ATOM 706 C CA . VAL A 1 90 ? -8.968 -4.020 5.942 1.00 96.62 90 VAL A CA 1
ATOM 707 C C . VAL A 1 90 ? -9.772 -3.992 4.637 1.00 96.62 90 VAL A C 1
ATOM 709 O O . VAL A 1 90 ? -10.485 -4.943 4.322 1.00 96.62 90 VAL A O 1
ATOM 712 N N . TYR A 1 91 ? -9.610 -2.951 3.818 1.00 96.62 91 TYR A N 1
ATOM 713 C CA . TYR A 1 91 ? -10.237 -2.904 2.494 1.00 96.62 91 TYR A CA 1
ATOM 714 C C . TYR A 1 91 ? -9.734 -4.019 1.559 1.00 96.62 91 TYR A C 1
ATOM 716 O O . TYR A 1 91 ? -10.503 -4.607 0.801 1.00 96.62 91 TYR A O 1
ATOM 724 N N . ASN A 1 92 ? -8.453 -4.376 1.631 1.00 96.50 92 ASN A N 1
ATOM 725 C CA . ASN A 1 92 ? -7.916 -5.503 0.874 1.00 96.50 92 ASN A CA 1
ATOM 726 C C . ASN A 1 92 ? -8.401 -6.861 1.412 1.00 96.50 92 ASN A C 1
ATOM 728 O O . ASN A 1 92 ? -8.569 -7.784 0.619 1.00 96.50 92 ASN A O 1
ATOM 732 N N . MET A 1 93 ? -8.708 -6.985 2.710 1.00 96.88 93 MET A N 1
ATOM 733 C CA . MET A 1 93 ? -9.400 -8.168 3.247 1.00 96.88 93 MET A CA 1
ATOM 734 C C . MET A 1 93 ? -10.798 -8.313 2.637 1.00 96.88 93 MET A C 1
ATOM 736 O O . MET A 1 93 ? -11.155 -9.412 2.223 1.00 96.88 93 MET A O 1
ATOM 740 N N . TYR A 1 94 ? -11.557 -7.216 2.502 1.00 98.00 94 TYR A N 1
ATOM 741 C CA . TYR A 1 94 ? -12.845 -7.230 1.793 1.00 98.00 94 TYR A CA 1
ATOM 742 C C . TYR A 1 94 ? -12.678 -7.754 0.362 1.00 98.00 94 TYR A C 1
ATOM 744 O O . TYR A 1 94 ? -13.333 -8.708 -0.053 1.00 98.00 94 TYR A O 1
ATOM 752 N N . ARG A 1 95 ? -11.742 -7.170 -0.389 1.00 97.44 95 ARG A N 1
ATOM 753 C CA . ARG A 1 95 ? -11.467 -7.572 -1.772 1.00 97.44 95 ARG A CA 1
ATOM 754 C C . ARG A 1 95 ? -11.065 -9.039 -1.897 1.00 97.44 95 ARG A C 1
ATOM 756 O O . ARG A 1 95 ? -11.506 -9.706 -2.830 1.00 97.44 95 ARG A O 1
ATOM 763 N N . ALA A 1 96 ? -10.260 -9.544 -0.970 1.00 96.12 96 ALA A N 1
ATOM 764 C CA . ALA A 1 96 ? -9.851 -10.941 -0.964 1.00 96.12 96 ALA A CA 1
ATOM 765 C C . ALA A 1 96 ? -11.031 -11.877 -0.658 1.00 96.12 96 ALA A C 1
ATOM 767 O O . ALA A 1 96 ? -11.243 -12.841 -1.389 1.00 96.12 96 ALA A O 1
ATOM 768 N N . LEU A 1 97 ? -11.814 -11.574 0.383 1.00 96.56 97 LEU A N 1
ATOM 769 C CA . LEU A 1 97 ? -12.902 -12.434 0.862 1.00 96.56 97 LEU A CA 1
ATOM 770 C C . LEU A 1 97 ? -14.125 -12.429 -0.062 1.00 96.56 97 LEU A C 1
ATOM 772 O O . LEU A 1 97 ? -14.708 -13.481 -0.301 1.00 96.56 97 LEU A O 1
ATOM 776 N N . PHE A 1 98 ? -14.510 -11.261 -0.577 1.00 97.81 98 PHE A N 1
ATOM 777 C CA . PHE A 1 98 ? -15.778 -11.076 -1.290 1.00 97.81 98 PHE A CA 1
ATOM 778 C C . PHE A 1 98 ? -15.617 -10.924 -2.803 1.00 97.81 98 PHE A C 1
ATOM 780 O O . PHE A 1 98 ? -16.571 -11.139 -3.544 1.00 97.81 98 PHE A O 1
ATOM 787 N N . GLN A 1 99 ? -14.425 -10.553 -3.281 1.00 97.19 99 GLN A N 1
ATOM 788 C CA . GLN A 1 99 ? -14.174 -10.334 -4.711 1.00 97.19 99 GLN A CA 1
ATOM 789 C C . GLN A 1 99 ? -13.108 -11.269 -5.287 1.00 97.19 99 GLN A C 1
ATOM 791 O O . GLN A 1 99 ? -12.814 -11.172 -6.477 1.00 97.19 99 GLN A O 1
ATOM 796 N N . SER A 1 100 ? -12.494 -12.121 -4.457 1.00 96.06 100 SER A N 1
ATOM 797 C CA . SER A 1 100 ? -11.356 -12.971 -4.835 1.00 96.06 100 SER A CA 1
ATOM 798 C C . SER A 1 100 ? -10.212 -12.185 -5.490 1.00 96.06 100 SER A C 1
ATOM 800 O O . SER A 1 100 ? -9.503 -12.694 -6.355 1.00 96.06 100 SER A O 1
ATOM 802 N N . LYS A 1 101 ? -10.030 -10.918 -5.092 1.00 96.69 101 LYS A N 1
ATOM 803 C CA . LYS A 1 101 ? -9.007 -10.031 -5.654 1.00 96.69 101 LYS A CA 1
ATOM 804 C C . LYS A 1 101 ? -7.787 -9.960 -4.734 1.00 96.69 101 LYS A C 1
ATOM 806 O O . LYS A 1 101 ? -7.918 -9.459 -3.615 1.00 96.69 101 LYS A O 1
ATOM 811 N N . PRO A 1 102 ? -6.599 -10.389 -5.193 1.00 97.00 102 PRO A N 1
ATOM 812 C CA . PRO A 1 102 ? -5.366 -10.183 -4.448 1.00 97.00 102 PRO A CA 1
ATOM 813 C C . PRO A 1 102 ? -4.917 -8.714 -4.483 1.00 97.00 102 PRO A C 1
ATOM 815 O O . PRO A 1 102 ? -5.403 -7.903 -5.273 1.00 97.00 102 PRO A O 1
ATOM 818 N N . VAL A 1 103 ? -3.938 -8.373 -3.639 1.00 96.94 103 VAL A N 1
ATOM 819 C CA . VAL A 1 103 ? -3.314 -7.040 -3.630 1.00 96.94 103 VAL A CA 1
ATOM 820 C C . VAL A 1 103 ? -2.373 -6.899 -4.825 1.00 96.94 103 VAL A C 1
ATOM 822 O O . VAL A 1 103 ? -1.215 -7.323 -4.767 1.00 96.94 103 VAL A O 1
ATOM 825 N N . THR A 1 104 ? -2.889 -6.308 -5.899 1.00 97.88 104 THR A N 1
ATOM 826 C CA . THR A 1 104 ? -2.170 -6.023 -7.152 1.00 97.88 104 THR A CA 1
ATOM 827 C C . THR A 1 104 ? -1.964 -4.533 -7.398 1.00 97.88 104 THR A C 1
ATOM 829 O O . THR A 1 104 ? -1.176 -4.160 -8.258 1.00 97.88 104 THR A O 1
ATOM 832 N N . GLU A 1 105 ? -2.613 -3.673 -6.621 1.00 97.44 105 GLU A N 1
ATOM 833 C CA . GLU A 1 105 ? -2.555 -2.216 -6.735 1.00 97.44 105 GLU A CA 1
ATOM 834 C C . GLU A 1 105 ? -2.432 -1.573 -5.354 1.00 97.44 105 GLU A C 1
ATOM 836 O O . GLU A 1 105 ? -2.756 -2.201 -4.341 1.00 97.44 105 GLU A O 1
ATOM 841 N N . LYS A 1 106 ? -1.939 -0.335 -5.319 1.00 96.81 106 LYS A N 1
ATOM 842 C CA . LYS A 1 106 ? -1.685 0.403 -4.083 1.00 96.81 106 LYS A CA 1
ATOM 843 C C . LYS A 1 106 ? -2.078 1.865 -4.236 1.00 96.81 106 LYS A C 1
ATOM 845 O O . LYS A 1 106 ? -1.728 2.490 -5.241 1.00 96.81 106 LYS A O 1
ATOM 850 N N . TYR A 1 107 ? -2.734 2.404 -3.211 1.00 95.06 107 TYR A N 1
ATOM 851 C CA . TYR A 1 107 ? -2.860 3.848 -3.026 1.00 95.06 107 TYR A CA 1
ATOM 852 C C . TYR A 1 107 ? -1.670 4.378 -2.225 1.00 95.06 107 TYR A C 1
ATOM 854 O O . TYR A 1 107 ? -1.310 3.827 -1.179 1.00 95.06 107 TYR A O 1
ATOM 862 N N . PHE A 1 108 ? -1.057 5.461 -2.690 1.00 95.31 108 PHE A N 1
ATOM 863 C CA . PHE A 1 108 ? 0.011 6.137 -1.956 1.00 95.31 108 PHE A CA 1
ATOM 864 C C . PHE A 1 108 ? 0.100 7.612 -2.336 1.00 95.31 108 PHE A C 1
ATOM 866 O O . PHE A 1 108 ? -0.356 8.028 -3.399 1.00 95.31 108 PHE A O 1
ATOM 873 N N . ASN A 1 109 ? 0.698 8.410 -1.456 1.00 94.38 109 ASN A N 1
ATOM 874 C CA . ASN A 1 109 ? 0.931 9.830 -1.713 1.00 94.38 109 ASN A CA 1
ATOM 875 C C . ASN A 1 109 ? 2.308 10.046 -2.333 1.00 94.38 109 ASN A C 1
ATOM 877 O O . ASN A 1 109 ? 3.282 9.504 -1.832 1.00 94.38 109 ASN A O 1
ATOM 881 N N . VAL A 1 110 ? 2.439 10.900 -3.339 1.00 95.56 110 VAL A N 1
ATOM 882 C CA . VAL A 1 110 ? 3.737 11.482 -3.704 1.00 95.56 110 VAL A CA 1
ATOM 883 C C . VAL A 1 110 ? 3.705 12.948 -3.326 1.00 95.56 110 VAL A C 1
ATOM 885 O O . VAL A 1 110 ? 2.751 13.646 -3.659 1.00 95.56 110 VAL A O 1
ATOM 888 N N . TYR A 1 111 ? 4.697 13.394 -2.566 1.00 93.31 111 TYR A N 1
ATOM 889 C CA . TYR A 1 111 ? 4.696 14.724 -1.974 1.00 93.31 111 TYR A CA 1
ATOM 890 C C . TYR A 1 111 ? 6.104 15.163 -1.604 1.00 93.31 111 TYR A C 1
ATOM 892 O O . TYR A 1 111 ? 7.032 14.361 -1.577 1.00 93.31 111 TYR A O 1
ATOM 900 N N . GLY A 1 112 ? 6.263 16.438 -1.283 1.00 89.94 112 GLY A N 1
ATOM 901 C CA . GLY A 1 112 ? 7.509 16.981 -0.771 1.00 89.94 112 GLY A CA 1
ATOM 902 C C . GLY A 1 112 ? 7.771 18.369 -1.309 1.00 89.94 112 GLY A C 1
ATOM 903 O O . GLY A 1 112 ? 6.847 19.090 -1.685 1.00 89.94 112 GLY A O 1
ATOM 904 N N . GLU A 1 113 ? 9.042 18.739 -1.309 1.00 86.94 113 GLU A N 1
ATOM 905 C CA . GLU A 1 113 ? 9.495 20.010 -1.861 1.00 86.94 113 GLU A CA 1
ATOM 906 C C . GLU A 1 113 ? 9.491 19.989 -3.390 1.00 86.94 113 GLU A C 1
ATOM 908 O O . GLU A 1 113 ? 9.062 20.950 -4.021 1.00 86.94 113 GLU A O 1
ATOM 913 N N . VAL A 1 114 ? 9.960 18.885 -3.976 1.00 89.88 114 VAL A N 1
ATOM 914 C CA . VAL A 1 114 ? 10.113 18.751 -5.431 1.00 89.88 114 VAL A CA 1
ATOM 915 C C . VAL A 1 114 ? 8.813 18.276 -6.082 1.00 89.88 114 VAL A C 1
ATOM 917 O O . VAL A 1 114 ? 8.525 18.623 -7.223 1.00 89.88 114 VAL A O 1
ATOM 920 N N . ALA A 1 115 ? 8.019 17.479 -5.362 1.00 90.62 115 ALA A N 1
ATOM 921 C CA . ALA A 1 115 ? 6.783 16.901 -5.872 1.00 90.62 115 ALA A CA 1
ATOM 922 C C . ALA A 1 115 ? 5.551 17.549 -5.236 1.00 90.62 115 ALA A C 1
ATOM 924 O O . ALA A 1 115 ? 5.414 17.600 -4.011 1.00 90.62 115 ALA A O 1
ATOM 925 N N . LYS A 1 116 ? 4.601 17.964 -6.080 1.00 88.94 116 LYS A N 1
ATOM 926 C CA . LYS A 1 116 ? 3.269 18.374 -5.632 1.00 88.94 116 LYS A CA 1
ATOM 927 C C . LYS A 1 116 ? 2.533 17.172 -5.032 1.00 88.94 116 LYS A C 1
ATOM 929 O O . LYS A 1 116 ? 2.486 16.110 -5.651 1.00 88.94 116 LYS A O 1
ATOM 934 N N . GLN A 1 117 ? 1.911 17.379 -3.870 1.00 91.44 117 GLN A N 1
ATOM 935 C CA . GLN A 1 117 ? 1.050 16.392 -3.214 1.00 91.44 117 GLN A CA 1
ATOM 936 C C . GLN A 1 117 ? 0.018 15.818 -4.192 1.00 91.44 117 GLN A C 1
ATOM 938 O O . GLN A 1 117 ? -0.844 16.540 -4.693 1.00 91.44 117 GLN A O 1
ATOM 943 N N . THR A 1 118 ? 0.127 14.517 -4.443 1.00 93.88 118 THR A N 1
ATOM 944 C CA . THR A 1 118 ? -0.705 13.764 -5.385 1.00 93.88 118 THR A CA 1
ATOM 945 C C . THR A 1 118 ? -1.011 12.396 -4.783 1.00 93.88 118 THR A C 1
ATOM 947 O O . THR A 1 118 ? -0.086 11.709 -4.348 1.00 93.88 118 THR A O 1
ATOM 950 N N . VAL A 1 119 ? -2.281 11.974 -4.766 1.00 95.19 119 VAL A N 1
ATOM 951 C CA . VAL A 1 119 ? -2.615 10.567 -4.487 1.00 95.19 119 VAL A CA 1
ATOM 952 C C . VAL A 1 119 ? -2.492 9.805 -5.790 1.00 95.19 119 VAL A C 1
ATOM 954 O O . VAL A 1 119 ? -3.117 10.174 -6.779 1.00 95.19 119 VAL A O 1
ATOM 957 N N . VAL A 1 120 ? -1.715 8.732 -5.783 1.00 97.25 120 VAL A N 1
ATOM 958 C CA . VAL A 1 120 ? -1.524 7.863 -6.940 1.00 97.25 120 VAL A CA 1
ATOM 959 C C . VAL A 1 120 ? -2.149 6.505 -6.648 1.00 97.25 120 VAL A C 1
ATOM 961 O O . VAL A 1 120 ? -1.944 5.940 -5.570 1.00 97.25 120 VAL A O 1
ATOM 964 N N . LEU A 1 121 ? -2.895 5.980 -7.618 1.00 97.50 121 LEU A N 1
ATOM 965 C CA . LEU A 1 121 ? -3.284 4.574 -7.679 1.00 97.50 121 LEU A CA 1
ATOM 966 C C . LEU A 1 121 ? -2.460 3.899 -8.775 1.00 97.50 121 LEU A C 1
ATOM 968 O O . LEU A 1 121 ? -2.612 4.215 -9.955 1.00 97.50 121 LEU A O 1
ATOM 972 N N . ALA A 1 122 ? -1.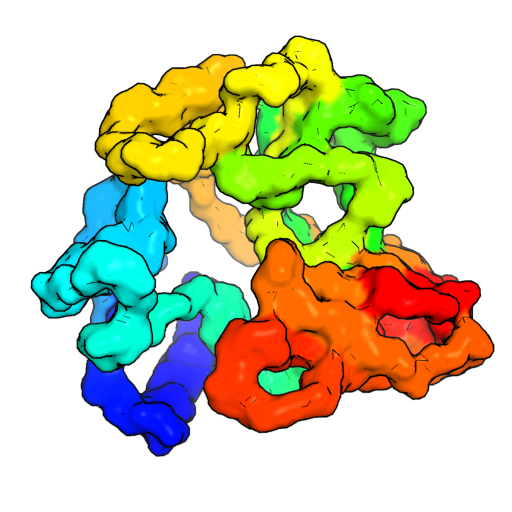586 2.972 -8.384 1.00 98.31 122 ALA A N 1
ATOM 973 C CA . ALA A 1 122 ? -0.708 2.271 -9.318 1.00 98.31 122 ALA A CA 1
ATOM 974 C C . ALA A 1 122 ? -0.651 0.760 -9.047 1.00 98.31 122 ALA A C 1
ATOM 976 O O . ALA A 1 122 ? -0.873 0.327 -7.911 1.00 98.31 122 ALA A O 1
ATOM 977 N N . PRO A 1 123 ? -0.286 -0.054 -10.054 1.00 98.62 123 PRO A N 1
ATOM 978 C CA . PRO A 1 123 ? 0.073 -1.450 -9.861 1.00 98.62 123 PRO A CA 1
ATOM 979 C C . PRO A 1 123 ? 1.245 -1.601 -8.882 1.00 98.62 123 PRO A C 1
ATOM 981 O O . PRO A 1 123 ? 2.203 -0.819 -8.901 1.00 98.62 123 PRO A O 1
ATOM 984 N N . VAL A 1 124 ? 1.212 -2.641 -8.051 1.00 98.38 124 VAL A N 1
ATOM 985 C CA . VAL A 1 124 ? 2.364 -3.025 -7.222 1.00 98.38 124 VAL A CA 1
ATOM 986 C C . VAL A 1 124 ? 3.543 -3.353 -8.138 1.00 98.38 124 VAL A C 1
ATOM 988 O O . VAL A 1 124 ? 3.399 -4.060 -9.130 1.00 98.38 124 VAL A O 1
ATOM 991 N N . GLY A 1 125 ? 4.720 -2.838 -7.814 1.00 98.25 125 GLY A N 1
ATOM 992 C CA . GLY A 1 125 ? 5.925 -2.967 -8.622 1.00 98.25 125 GLY A CA 1
ATOM 993 C C . GLY A 1 125 ? 6.082 -1.894 -9.698 1.00 98.25 125 GLY A C 1
ATOM 994 O O . GLY A 1 125 ? 7.066 -1.936 -10.430 1.00 98.25 125 GLY A O 1
ATOM 995 N N . THR A 1 126 ? 5.181 -0.914 -9.801 1.00 98.69 126 THR A N 1
ATOM 996 C CA . THR A 1 126 ? 5.409 0.248 -10.678 1.00 98.69 126 THR A CA 1
ATOM 997 C C . THR A 1 126 ? 6.693 0.967 -10.270 1.00 98.69 126 THR A C 1
ATOM 999 O O . THR A 1 126 ? 6.892 1.251 -9.089 1.00 98.69 126 THR A O 1
ATOM 1002 N N . TYR A 1 127 ? 7.570 1.255 -11.230 1.00 98.19 127 TYR A N 1
ATOM 1003 C CA . TYR A 1 127 ? 8.846 1.909 -10.956 1.00 98.19 127 TYR A CA 1
ATOM 1004 C C . TYR A 1 127 ? 8.649 3.333 -10.432 1.00 98.19 127 TYR A C 1
ATOM 1006 O O . TYR A 1 127 ? 7.867 4.110 -10.984 1.00 98.19 127 TYR A O 1
ATOM 1014 N N . LEU A 1 128 ? 9.413 3.692 -9.396 1.00 97.56 128 LEU A N 1
ATOM 1015 C CA . LEU A 1 128 ? 9.363 5.025 -8.795 1.00 97.56 128 LEU A CA 1
ATOM 1016 C C . LEU A 1 128 ? 9.716 6.113 -9.818 1.00 97.56 128 LEU A C 1
ATOM 1018 O O . LEU A 1 128 ? 9.025 7.124 -9.898 1.00 97.56 128 LEU A O 1
ATOM 1022 N N . ILE A 1 129 ? 10.751 5.892 -10.633 1.00 96.94 129 ILE A N 1
ATOM 1023 C CA . ILE A 1 129 ? 11.161 6.850 -11.667 1.00 96.94 129 ILE A CA 1
ATOM 1024 C C . ILE A 1 129 ? 10.043 7.135 -12.685 1.00 96.94 129 ILE A C 1
ATOM 1026 O O . ILE A 1 129 ? 9.836 8.289 -13.052 1.00 96.94 129 ILE A O 1
ATOM 1030 N N . ASP A 1 130 ? 9.273 6.117 -13.078 1.00 97.00 130 ASP A N 1
ATOM 1031 C CA . ASP A 1 130 ? 8.181 6.269 -14.043 1.00 97.00 130 ASP A CA 1
ATOM 1032 C C . ASP A 1 130 ? 7.036 7.098 -13.418 1.00 97.00 130 ASP A C 1
ATOM 1034 O O . ASP A 1 130 ? 6.499 8.001 -14.059 1.00 97.00 130 ASP A O 1
ATOM 1038 N N . ILE A 1 131 ? 6.726 6.875 -12.132 1.00 97.38 131 ILE A N 1
ATOM 1039 C CA . ILE A 1 131 ? 5.735 7.668 -11.378 1.00 97.38 131 ILE A CA 1
ATOM 1040 C C . ILE A 1 131 ? 6.160 9.134 -11.274 1.00 97.38 131 ILE A C 1
ATOM 1042 O O . ILE A 1 131 ? 5.352 10.021 -11.541 1.00 97.38 131 ILE A O 1
ATOM 1046 N N . LEU A 1 132 ? 7.417 9.394 -10.896 1.00 97.19 132 LEU A N 1
ATOM 1047 C CA . LEU A 1 132 ? 7.946 10.754 -10.759 1.00 97.19 132 LEU A CA 1
ATOM 1048 C C . LEU A 1 132 ? 7.857 11.524 -12.081 1.00 97.19 132 LEU A C 1
ATOM 1050 O O . LEU A 1 132 ? 7.389 12.662 -12.095 1.00 97.19 132 LEU A O 1
ATOM 1054 N N . ALA A 1 133 ? 8.221 10.882 -13.193 1.00 96.00 133 ALA A N 1
ATOM 1055 C CA . ALA A 1 133 ? 8.090 11.480 -14.517 1.00 96.00 133 ALA A CA 1
ATOM 1056 C C . ALA A 1 133 ? 6.623 11.807 -14.860 1.00 96.00 133 ALA A C 1
ATOM 1058 O O . ALA A 1 133 ? 6.335 12.899 -15.348 1.00 96.00 133 ALA A O 1
ATOM 1059 N N . MET A 1 134 ? 5.680 10.904 -14.555 1.00 95.00 134 MET A N 1
ATOM 1060 C CA . MET A 1 134 ? 4.246 11.114 -14.819 1.00 95.00 134 MET A CA 1
ATOM 1061 C C . MET A 1 134 ? 3.642 12.287 -14.037 1.00 95.00 134 MET A C 1
ATOM 1063 O O . MET A 1 134 ? 2.711 12.921 -14.532 1.00 95.00 134 MET A O 1
ATOM 1067 N N . ILE A 1 135 ? 4.157 12.586 -12.841 1.00 94.38 135 ILE A N 1
ATOM 1068 C CA . ILE A 1 135 ? 3.708 13.732 -12.030 1.00 94.38 135 ILE A CA 1
ATOM 1069 C C . ILE A 1 135 ? 4.518 15.013 -12.296 1.00 94.38 135 ILE A C 1
ATOM 1071 O O . ILE A 1 135 ? 4.370 15.994 -11.567 1.00 94.38 135 ILE A O 1
ATOM 1075 N N . GLY A 1 136 ? 5.368 15.017 -13.329 1.00 93.88 136 GLY A N 1
ATOM 1076 C CA . GLY A 1 136 ? 6.108 16.197 -13.780 1.00 93.88 136 GLY A CA 1
ATOM 1077 C C . GLY A 1 136 ? 7.408 16.489 -13.027 1.00 93.88 136 GLY A C 1
ATOM 1078 O O . GLY A 1 136 ? 7.935 17.593 -13.149 1.00 93.88 136 GLY A O 1
ATOM 1079 N N . VAL A 1 137 ? 7.945 15.537 -12.258 1.00 94.88 137 VAL A N 1
ATOM 1080 C CA . VAL A 1 137 ? 9.279 15.669 -11.649 1.00 94.88 137 VAL A CA 1
ATOM 1081 C C . VAL A 1 137 ? 10.347 15.353 -12.699 1.00 94.88 137 VAL A C 1
ATOM 1083 O O . VAL A 1 137 ? 10.263 14.338 -13.389 1.00 94.88 137 VAL A O 1
ATOM 1086 N N . ASP A 1 138 ? 11.380 16.195 -12.801 1.00 92.88 138 ASP A N 1
ATOM 1087 C CA . ASP A 1 138 ? 12.526 15.942 -13.683 1.00 92.88 138 ASP A CA 1
ATOM 1088 C C . ASP A 1 138 ? 13.346 14.744 -13.181 1.00 92.88 138 ASP A C 1
ATOM 1090 O O . ASP A 1 138 ? 14.075 14.811 -12.187 1.00 92.88 138 ASP A O 1
ATOM 1094 N N . THR A 1 139 ? 13.231 13.629 -13.897 1.00 93.00 139 THR A N 1
ATOM 1095 C CA . THR A 1 139 ? 13.930 12.380 -13.591 1.00 93.00 139 THR A CA 1
ATOM 1096 C C . THR A 1 139 ? 15.240 12.217 -14.350 1.00 93.00 139 THR A C 1
ATOM 1098 O O . THR A 1 139 ? 15.984 11.285 -14.050 1.00 93.00 139 THR A O 1
ATOM 1101 N N . THR A 1 140 ? 15.601 13.127 -15.262 1.00 91.38 140 THR A N 1
ATOM 1102 C CA . THR A 1 140 ? 16.885 13.054 -15.991 1.00 91.38 140 THR A CA 1
ATOM 1103 C C . THR A 1 140 ? 18.086 13.171 -15.050 1.00 91.38 140 THR A C 1
ATOM 1105 O O . THR A 1 140 ? 19.169 12.659 -15.330 1.00 91.38 140 THR A O 1
ATOM 1108 N N . ARG A 1 141 ? 17.878 13.805 -13.890 1.00 86.94 141 ARG A N 1
ATOM 1109 C CA . ARG A 1 141 ? 18.864 13.977 -12.819 1.00 86.94 141 ARG A CA 1
ATOM 1110 C C . ARG A 1 141 ? 18.369 13.374 -11.510 1.00 86.94 141 ARG A C 1
ATOM 1112 O O . ARG A 1 141 ? 18.522 13.983 -10.454 1.00 86.94 141 ARG A O 1
ATOM 1119 N N . TYR A 1 142 ? 17.780 12.177 -11.557 1.00 89.00 142 TYR A N 1
ATOM 1120 C CA . TYR A 1 142 ? 17.222 11.516 -10.369 1.00 89.00 142 TYR A CA 1
ATOM 1121 C C . TYR A 1 142 ? 18.240 11.321 -9.229 1.00 89.00 142 TYR A C 1
ATOM 1123 O O . TYR A 1 142 ? 17.855 11.238 -8.067 1.00 89.00 142 TYR A O 1
ATOM 1131 N N . ASN A 1 143 ? 19.544 11.304 -9.528 1.00 86.19 143 ASN A N 1
ATOM 1132 C CA . ASN A 1 143 ? 20.621 11.279 -8.532 1.00 86.19 143 ASN A CA 1
ATOM 1133 C C . ASN A 1 143 ? 20.706 12.555 -7.669 1.00 86.19 143 ASN A C 1
ATOM 1135 O O . ASN A 1 143 ? 21.348 12.545 -6.620 1.00 86.19 143 ASN A O 1
ATOM 1139 N N . LYS A 1 144 ? 20.064 13.647 -8.095 1.00 88.19 144 LYS A N 1
ATOM 1140 C CA . LYS A 1 144 ? 19.890 14.877 -7.311 1.00 88.19 144 LYS A CA 1
ATOM 1141 C C . LYS A 1 144 ? 18.655 14.863 -6.418 1.00 88.19 144 LYS A C 1
ATOM 1143 O O . LYS A 1 144 ? 18.450 15.819 -5.673 1.00 88.19 144 LYS A O 1
ATOM 1148 N N . LEU A 1 145 ? 17.847 13.811 -6.477 1.00 91.56 145 LEU A N 1
ATOM 1149 C CA . LEU A 1 145 ? 16.697 13.633 -5.605 1.00 91.56 145 LEU A CA 1
ATOM 1150 C C . LEU A 1 145 ? 17.089 12.761 -4.411 1.00 91.56 145 LEU A C 1
ATOM 1152 O O . LEU A 1 145 ? 17.844 11.793 -4.537 1.00 91.56 145 LEU A O 1
ATOM 1156 N N . ALA A 1 146 ? 16.533 13.078 -3.250 1.00 91.19 146 ALA A N 1
ATOM 1157 C CA . ALA A 1 146 ? 16.407 12.131 -2.157 1.00 91.19 146 ALA A CA 1
ATOM 1158 C C . ALA A 1 146 ? 14.926 11.779 -2.015 1.00 91.19 146 ALA A C 1
ATOM 1160 O O . ALA A 1 146 ? 14.087 12.654 -1.801 1.00 91.19 146 ALA A O 1
ATOM 1161 N N . VAL A 1 147 ? 14.619 10.490 -2.170 1.00 93.50 147 VAL A N 1
ATOM 1162 C CA . VAL A 1 147 ? 13.260 9.970 -2.027 1.00 93.50 147 VAL A CA 1
ATOM 1163 C C . VAL A 1 147 ? 13.207 9.008 -0.854 1.00 93.50 147 VAL A C 1
ATOM 1165 O O . VAL A 1 147 ? 14.037 8.099 -0.767 1.00 93.50 147 VAL A O 1
ATOM 1168 N N . LEU A 1 148 ? 12.238 9.217 0.037 1.00 91.88 148 LEU A N 1
ATOM 1169 C CA . LEU A 1 148 ? 11.927 8.298 1.131 1.00 91.88 148 LEU A CA 1
ATOM 1170 C C . LEU A 1 148 ? 10.645 7.536 0.807 1.00 91.88 148 LEU A C 1
ATOM 1172 O O . LEU A 1 148 ? 9.630 8.172 0.526 1.00 91.88 148 LEU A O 1
ATOM 1176 N N . ASP A 1 149 ? 10.671 6.205 0.882 1.00 92.50 149 ASP A N 1
ATOM 1177 C CA . ASP A 1 149 ? 9.452 5.383 0.887 1.00 92.50 149 ASP A CA 1
ATOM 1178 C C . ASP A 1 149 ? 8.845 5.441 2.295 1.00 92.50 149 ASP A C 1
ATOM 1180 O O . ASP A 1 149 ? 9.321 4.800 3.234 1.00 92.50 149 ASP A O 1
ATOM 1184 N N . GLY A 1 150 ? 7.852 6.312 2.461 1.00 87.94 150 GLY A N 1
ATOM 1185 C CA . GLY A 1 150 ? 7.204 6.651 3.718 1.00 87.94 150 GLY A CA 1
ATOM 1186 C C . GLY A 1 150 ? 7.184 8.159 3.978 1.00 87.94 150 GLY A C 1
ATOM 1187 O O . GLY A 1 150 ? 6.832 8.969 3.119 1.00 87.94 150 GLY A O 1
ATOM 1188 N N . GLY A 1 151 ? 7.498 8.536 5.216 1.00 81.69 151 GLY A N 1
ATOM 1189 C CA . GLY A 1 151 ? 7.528 9.931 5.653 1.00 81.69 151 GLY A CA 1
ATOM 1190 C C . GLY A 1 151 ? 8.856 10.345 6.271 1.00 81.69 151 GLY A C 1
ATOM 1191 O O . GLY A 1 151 ? 9.745 9.511 6.412 1.00 81.69 151 GLY A O 1
ATOM 1192 N N . PRO A 1 152 ? 8.984 11.614 6.688 1.00 75.75 152 PRO A N 1
ATOM 1193 C CA . PRO A 1 152 ? 10.249 12.190 7.156 1.00 75.75 152 PRO A CA 1
ATOM 1194 C C . PRO A 1 152 ? 10.783 11.581 8.465 1.00 75.75 152 PRO A C 1
ATOM 1196 O O . PRO A 1 152 ? 11.884 11.910 8.874 1.00 75.75 152 PRO A O 1
ATOM 1199 N N . LEU A 1 153 ? 10.011 10.733 9.155 1.00 70.88 153 LEU A N 1
ATOM 1200 C CA . LEU A 1 153 ? 10.440 10.070 10.394 1.00 70.88 153 LEU A CA 1
ATOM 1201 C C . LEU A 1 153 ? 10.873 8.622 10.180 1.00 70.88 153 LEU A C 1
ATOM 1203 O O . LEU A 1 153 ? 11.906 8.181 10.675 1.00 70.88 153 LEU A O 1
ATOM 1207 N N . MET A 1 154 ? 10.008 7.865 9.503 1.00 73.88 154 MET A N 1
ATOM 1208 C CA . MET A 1 154 ? 10.070 6.406 9.437 1.00 73.88 154 MET A CA 1
ATOM 1209 C C . MET A 1 154 ? 10.366 5.892 8.032 1.00 73.88 154 MET A C 1
ATOM 1211 O O . MET A 1 154 ? 10.531 4.684 7.885 1.00 73.88 154 MET A O 1
ATOM 1215 N N . GLY A 1 155 ? 10.387 6.770 7.027 1.00 80.56 155 GLY A N 1
ATOM 1216 C CA . GLY A 1 155 ? 10.617 6.389 5.643 1.00 80.56 155 GLY A CA 1
ATOM 1217 C C . GLY A 1 155 ? 12.073 6.029 5.392 1.00 80.56 155 GLY A C 1
ATOM 1218 O O . GLY A 1 155 ? 12.983 6.685 5.897 1.00 80.56 155 GLY A O 1
ATOM 1219 N N . ASP A 1 156 ? 12.285 4.986 4.600 1.00 85.56 156 ASP A N 1
ATOM 1220 C CA . ASP A 1 156 ? 13.624 4.546 4.228 1.00 85.56 156 ASP A CA 1
ATOM 1221 C C . ASP A 1 156 ? 14.042 5.250 2.930 1.00 85.56 156 ASP A C 1
ATOM 1223 O O . ASP A 1 156 ? 13.246 5.374 1.994 1.00 85.56 156 ASP A O 1
ATOM 1227 N N . ARG A 1 157 ? 15.290 5.729 2.858 1.00 89.06 157 ARG A N 1
ATOM 1228 C CA . ARG A 1 157 ? 15.828 6.307 1.620 1.00 89.06 157 ARG A CA 1
ATOM 1229 C C . ARG A 1 157 ? 15.986 5.216 0.568 1.00 89.06 157 ARG A C 1
ATOM 1231 O O . ARG A 1 157 ? 16.602 4.186 0.831 1.00 89.06 157 ARG A O 1
ATOM 1238 N N . VAL A 1 158 ? 15.487 5.479 -0.636 1.00 91.94 158 VAL A N 1
ATOM 1239 C CA . VAL A 1 158 ? 15.485 4.509 -1.738 1.00 91.94 158 VAL A CA 1
ATOM 1240 C C . VAL A 1 158 ? 16.283 4.993 -2.945 1.00 91.94 158 VAL A C 1
ATOM 1242 O O . VAL A 1 158 ? 16.450 6.194 -3.172 1.00 91.94 158 VAL A O 1
ATOM 1245 N N . ASN A 1 159 ? 16.774 4.046 -3.746 1.00 92.81 159 ASN A N 1
ATOM 1246 C CA . ASN A 1 159 ? 17.377 4.341 -5.041 1.00 92.81 159 ASN A CA 1
ATOM 1247 C C . ASN A 1 159 ? 16.271 4.569 -6.080 1.00 92.81 159 ASN A C 1
ATOM 1249 O O . ASN A 1 159 ? 15.610 3.623 -6.504 1.00 92.81 159 ASN A O 1
ATOM 1253 N N . VAL A 1 160 ? 16.091 5.817 -6.516 1.00 93.81 160 VAL A N 1
ATOM 1254 C CA . VAL A 1 160 ? 15.021 6.218 -7.446 1.00 93.81 160 VAL A CA 1
ATOM 1255 C C . VAL A 1 160 ? 15.006 5.396 -8.740 1.00 93.81 160 VAL A C 1
ATOM 1257 O O . VAL A 1 160 ? 13.928 5.067 -9.231 1.00 93.81 160 VAL A O 1
ATOM 1260 N N . GLY A 1 161 ? 16.177 5.031 -9.273 1.00 92.44 161 GLY A N 1
ATOM 1261 C CA . GLY A 1 161 ? 16.285 4.284 -10.531 1.00 92.44 161 GLY A CA 1
ATOM 1262 C C . GLY A 1 161 ? 15.973 2.788 -10.411 1.00 92.44 161 GLY A C 1
ATOM 1263 O O . GLY A 1 161 ? 15.702 2.136 -11.417 1.00 92.44 161 GLY A O 1
ATOM 1264 N N . GLU A 1 162 ? 15.998 2.231 -9.199 1.00 92.38 162 GLU A N 1
ATOM 1265 C CA . GLU A 1 162 ? 15.867 0.783 -8.969 1.00 92.38 162 GLU A CA 1
ATOM 1266 C C . GLU A 1 162 ? 14.642 0.393 -8.140 1.00 92.38 162 GLU A C 1
ATOM 1268 O O . GLU A 1 162 ? 14.251 -0.785 -8.153 1.00 92.38 162 GLU A O 1
ATOM 1273 N N . HIS A 1 163 ? 14.078 1.354 -7.404 1.00 96.12 163 HIS A N 1
ATOM 1274 C CA . HIS A 1 163 ? 12.959 1.154 -6.492 1.00 96.12 163 HIS A CA 1
ATOM 1275 C C . HIS A 1 163 ? 11.616 1.157 -7.219 1.00 96.12 163 HIS A C 1
ATOM 1277 O O . HIS A 1 163 ? 11.440 1.756 -8.284 1.00 96.12 163 HIS A O 1
ATOM 1283 N N . ALA A 1 164 ? 10.651 0.482 -6.612 1.00 97.50 164 ALA A N 1
ATOM 1284 C CA . ALA A 1 164 ? 9.315 0.304 -7.148 1.00 97.50 164 ALA A CA 1
ATOM 1285 C C . ALA A 1 164 ? 8.289 0.256 -6.014 1.00 97.50 164 ALA A C 1
ATOM 1287 O O . ALA A 1 164 ? 8.630 -0.043 -4.869 1.00 97.50 164 ALA A O 1
ATOM 1288 N N . 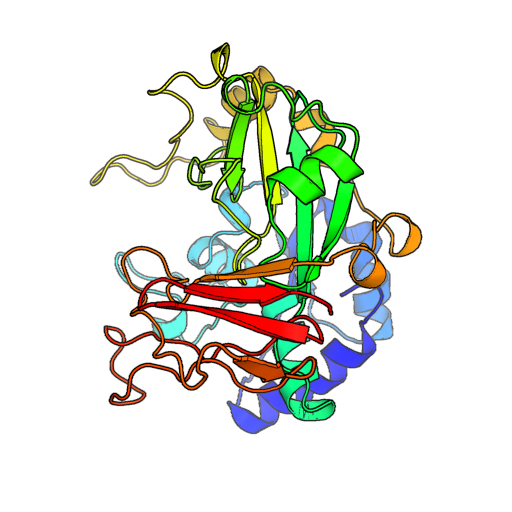VAL A 1 165 ? 7.028 0.532 -6.344 1.00 97.38 165 VAL A N 1
ATOM 1289 C CA . VAL A 1 165 ? 5.905 0.485 -5.402 1.00 97.38 165 VAL A CA 1
ATOM 1290 C C . VAL A 1 165 ? 5.816 -0.898 -4.762 1.00 97.38 165 VAL A C 1
ATOM 1292 O O . VAL A 1 165 ? 5.762 -1.919 -5.446 1.00 97.38 165 VAL A O 1
ATOM 1295 N N . THR A 1 166 ? 5.750 -0.936 -3.440 1.00 95.25 166 THR A N 1
ATOM 1296 C CA . THR A 1 166 ? 5.579 -2.162 -2.657 1.00 95.25 166 THR A CA 1
ATOM 1297 C C . THR A 1 166 ? 4.166 -2.223 -2.077 1.00 95.25 166 THR A C 1
ATOM 1299 O O . THR A 1 166 ? 3.431 -1.234 -2.096 1.00 95.25 166 THR A O 1
ATOM 1302 N N . LYS A 1 167 ? 3.768 -3.359 -1.492 1.00 93.19 167 LYS A N 1
ATOM 1303 C CA . LYS A 1 167 ? 2.475 -3.444 -0.778 1.00 93.19 167 LYS A CA 1
ATOM 1304 C C . LYS A 1 167 ? 2.429 -2.556 0.471 1.00 93.19 167 LYS A C 1
ATOM 1306 O O . LYS A 1 167 ? 1.350 -2.278 0.984 1.00 93.19 167 LYS A O 1
ATOM 1311 N N . LYS A 1 168 ? 3.593 -2.113 0.952 1.00 90.56 168 LYS A N 1
ATOM 1312 C CA . LYS A 1 168 ? 3.748 -1.269 2.142 1.00 90.56 168 LYS A CA 1
ATOM 1313 C C . LYS A 1 168 ? 3.883 0.213 1.824 1.00 90.56 168 LYS A C 1
ATOM 1315 O O . LYS A 1 168 ? 3.794 1.029 2.738 1.00 90.56 168 LYS A O 1
ATOM 1320 N N . THR A 1 169 ? 4.112 0.558 0.560 1.00 93.44 169 THR A N 1
ATOM 1321 C CA . THR A 1 169 ? 4.309 1.941 0.136 1.00 93.44 169 THR A CA 1
ATOM 1322 C C . THR A 1 169 ? 3.053 2.748 0.449 1.00 93.44 169 THR A C 1
ATOM 1324 O O . THR A 1 169 ? 2.002 2.538 -0.148 1.00 93.44 169 THR A O 1
ATOM 1327 N N . ASN A 1 170 ? 3.156 3.668 1.406 1.00 91.81 170 ASN A N 1
ATOM 1328 C CA . ASN A 1 170 ? 2.072 4.584 1.787 1.00 91.81 170 ASN A CA 1
ATOM 1329 C C . ASN A 1 170 ? 2.326 6.011 1.285 1.00 91.81 170 ASN A C 1
ATOM 1331 O O . ASN A 1 170 ? 1.397 6.813 1.172 1.00 91.81 170 ASN A O 1
ATOM 1335 N N . GLY A 1 171 ? 3.573 6.319 0.933 1.00 94.31 171 GLY A N 1
ATOM 1336 C CA . GLY A 1 171 ? 3.906 7.526 0.204 1.00 94.31 171 GLY A CA 1
ATOM 1337 C C . GLY A 1 171 ? 5.381 7.622 -0.153 1.00 94.31 171 GLY A C 1
ATOM 1338 O O . GLY A 1 171 ? 6.193 6.869 0.364 1.00 94.31 171 GLY A O 1
ATOM 1339 N N . PHE A 1 172 ? 5.710 8.564 -1.025 1.00 95.81 172 PHE A N 1
ATOM 1340 C CA . PHE A 1 172 ? 7.064 8.949 -1.374 1.00 95.81 172 PHE A CA 1
ATOM 1341 C C . PHE A 1 172 ? 7.264 10.421 -1.035 1.00 95.81 172 PHE A C 1
ATOM 1343 O O . PHE A 1 172 ? 6.607 11.282 -1.624 1.00 95.81 172 PHE A O 1
ATOM 1350 N N . LEU A 1 173 ? 8.172 10.697 -0.098 1.00 93.25 173 LEU A N 1
ATOM 1351 C CA . LEU A 1 173 ? 8.640 12.053 0.175 1.00 93.25 173 LEU A CA 1
ATOM 1352 C C . LEU A 1 173 ? 9.799 12.373 -0.772 1.00 93.25 173 LEU A C 1
ATOM 1354 O O . LEU A 1 173 ? 10.847 11.739 -0.679 1.00 93.25 173 LEU A O 1
ATOM 1358 N N . VAL A 1 174 ? 9.616 13.352 -1.656 1.00 93.69 174 VAL A N 1
ATOM 1359 C CA . VAL A 1 174 ? 10.573 13.760 -2.692 1.00 93.69 174 VAL A CA 1
ATOM 1360 C C . VAL A 1 174 ? 11.155 15.129 -2.344 1.00 93.69 174 VAL A C 1
ATOM 1362 O O . VAL A 1 174 ? 10.454 16.147 -2.347 1.00 93.69 174 VAL A O 1
ATOM 1365 N N . ILE A 1 175 ? 12.451 15.157 -2.054 1.00 90.69 175 ILE A N 1
ATOM 1366 C CA . ILE A 1 175 ? 13.198 16.371 -1.707 1.00 90.69 175 ILE A CA 1
ATOM 1367 C C . ILE A 1 175 ? 14.499 16.443 -2.509 1.00 90.69 175 ILE A C 1
ATOM 1369 O O . ILE A 1 175 ? 14.934 15.463 -3.120 1.00 90.69 175 ILE A O 1
ATOM 1373 N N . GLU A 1 176 ? 15.149 17.602 -2.497 1.00 88.00 176 GLU A N 1
ATOM 1374 C CA . GLU A 1 176 ? 16.494 17.720 -3.052 1.00 88.00 176 GLU A CA 1
ATOM 1375 C C . GLU A 1 176 ? 17.504 16.925 -2.217 1.00 88.00 176 GLU A C 1
ATOM 1377 O O . GLU A 1 176 ? 17.506 16.984 -0.984 1.00 88.00 176 GLU A O 1
ATOM 1382 N N . ALA A 1 177 ? 18.425 16.225 -2.882 1.00 85.38 177 ALA A N 1
ATOM 1383 C CA . ALA A 1 177 ? 19.459 15.436 -2.216 1.00 85.38 177 ALA A CA 1
ATOM 1384 C C . ALA A 1 177 ? 20.349 16.283 -1.293 1.00 85.38 177 ALA A C 1
ATOM 1386 O O . ALA A 1 177 ? 20.793 15.786 -0.265 1.00 85.38 177 ALA A O 1
ATOM 1387 N N . ALA A 1 178 ? 20.565 17.562 -1.616 1.00 79.44 178 ALA A N 1
ATOM 1388 C CA . ALA A 1 178 ? 21.336 18.488 -0.783 1.00 79.44 178 ALA A CA 1
ATOM 1389 C C . ALA A 1 178 ? 20.679 18.767 0.582 1.00 79.44 178 ALA A C 1
ATOM 1391 O O . ALA A 1 178 ? 21.370 19.086 1.545 1.00 79.44 178 ALA A O 1
ATOM 1392 N N . LYS A 1 179 ? 19.352 18.634 0.673 1.00 73.19 179 LYS A N 1
ATOM 1393 C CA . LYS A 1 179 ? 18.583 18.830 1.911 1.00 73.19 179 LYS A CA 1
ATOM 1394 C C . LYS A 1 179 ? 18.399 17.546 2.704 1.00 73.19 179 LYS A C 1
ATOM 1396 O O . LYS A 1 179 ? 17.985 17.589 3.861 1.00 73.19 179 LYS A O 1
ATOM 1401 N N . TYR A 1 180 ? 18.744 16.407 2.108 1.00 71.69 180 TYR A N 1
ATOM 1402 C CA . TYR A 1 180 ? 18.907 15.164 2.838 1.00 71.69 180 TYR A CA 1
ATOM 1403 C C . TYR A 1 180 ? 20.220 15.228 3.625 1.00 71.69 180 TYR A C 1
ATOM 1405 O O . TYR A 1 180 ? 21.266 14.755 3.180 1.00 71.69 180 TYR A O 1
ATOM 1413 N N . VAL A 1 181 ? 20.181 15.853 4.800 1.00 59.50 181 VAL A N 1
ATOM 1414 C CA . VAL A 1 181 ? 21.286 15.767 5.757 1.00 59.50 181 VAL A CA 1
ATOM 1415 C C . VAL A 1 181 ? 21.329 14.317 6.234 1.00 59.50 181 VAL A C 1
ATOM 1417 O O . VAL A 1 181 ? 20.364 13.840 6.834 1.00 59.50 181 VAL A O 1
ATOM 1420 N N . ALA A 1 182 ? 22.424 13.615 5.932 1.00 50.03 182 ALA A N 1
ATOM 1421 C CA . ALA A 1 182 ? 22.594 12.185 6.202 1.00 50.03 182 ALA A CA 1
ATOM 1422 C C . ALA A 1 182 ? 22.364 11.800 7.681 1.00 50.03 182 ALA A C 1
ATOM 1424 O O . ALA A 1 182 ? 22.018 10.653 7.945 1.00 50.03 182 ALA A O 1
ATOM 1425 N N . ASP A 1 183 ? 22.428 12.780 8.592 1.00 44.19 183 ASP A N 1
ATOM 1426 C CA . ASP A 1 183 ? 22.244 12.617 10.037 1.00 44.19 183 ASP A CA 1
ATOM 1427 C C . ASP A 1 183 ? 20.948 13.248 10.609 1.00 44.19 183 ASP A C 1
ATOM 1429 O O . ASP A 1 183 ? 20.755 13.217 11.821 1.00 44.19 183 ASP A O 1
ATOM 1433 N N . GLN A 1 184 ? 20.039 13.830 9.801 1.00 47.44 184 GLN A N 1
ATOM 1434 C CA . GLN A 1 184 ? 18.853 14.556 10.331 1.00 47.44 184 GLN A CA 1
ATOM 1435 C C . GLN A 1 184 ? 17.478 14.212 9.726 1.00 47.44 184 GLN A C 1
ATOM 1437 O O . GLN A 1 184 ? 16.530 14.976 9.900 1.00 47.44 184 GLN A O 1
ATOM 1442 N N . VAL A 1 185 ? 17.296 13.054 9.083 1.00 48.44 185 VAL A N 1
ATOM 1443 C CA . VAL A 1 185 ? 15.938 12.582 8.698 1.00 48.44 185 VAL A CA 1
ATOM 1444 C C . VAL A 1 185 ? 15.629 11.162 9.193 1.00 48.44 185 VAL A C 1
ATOM 1446 O O . VAL A 1 185 ? 14.587 10.600 8.881 1.00 48.44 185 VAL A O 1
ATOM 1449 N N . SER A 1 186 ? 16.470 10.580 10.056 1.00 48.25 186 SER A N 1
ATOM 1450 C CA . SER A 1 186 ? 16.017 9.497 10.933 1.00 48.25 186 SER A CA 1
ATOM 1451 C C . SER A 1 186 ? 15.735 10.072 12.316 1.00 48.25 186 SER A C 1
ATOM 1453 O O . SER A 1 186 ? 16.526 9.934 13.240 1.00 48.25 186 SER A O 1
ATOM 1455 N N . LEU A 1 187 ? 14.560 10.673 12.489 1.00 48.41 187 LEU A N 1
ATOM 1456 C CA . LEU A 1 187 ? 13.992 10.919 13.821 1.00 48.41 187 LEU A CA 1
ATOM 1457 C C . LEU A 1 187 ? 13.527 9.605 14.494 1.00 48.41 187 LEU A C 1
ATOM 1459 O O . LEU A 1 187 ? 12.740 9.624 15.439 1.00 48.41 187 LEU A O 1
ATOM 1463 N N . ARG A 1 188 ? 14.005 8.443 14.017 1.00 49.66 188 ARG A N 1
ATOM 1464 C CA . ARG A 1 188 ? 13.907 7.188 14.758 1.00 49.66 188 ARG A CA 1
ATOM 1465 C C . ARG A 1 188 ? 14.731 7.365 16.038 1.00 49.66 188 ARG A C 1
ATOM 1467 O O . ARG A 1 188 ? 15.929 7.627 15.922 1.00 49.66 188 ARG A O 1
ATOM 1474 N N . PRO A 1 189 ? 14.134 7.230 17.234 1.00 43.75 189 PRO A N 1
ATOM 1475 C CA . PRO A 1 189 ? 14.910 7.234 18.466 1.00 43.75 189 PRO A CA 1
ATOM 1476 C C . PRO A 1 189 ? 16.012 6.177 18.372 1.00 43.75 189 PRO A C 1
ATOM 1478 O O . PRO A 1 189 ? 15.778 5.061 17.896 1.00 43.75 189 PRO A O 1
ATOM 1481 N N . LEU A 1 190 ? 17.219 6.542 18.805 1.00 46.22 190 LEU A N 1
ATOM 1482 C CA . LEU A 1 190 ? 18.318 5.591 18.911 1.00 46.22 190 LEU A CA 1
ATOM 1483 C C . LEU A 1 190 ? 17.911 4.444 19.855 1.00 46.22 190 LEU A C 1
ATOM 1485 O O . LEU A 1 190 ? 17.145 4.672 20.799 1.00 46.22 190 LEU A O 1
ATOM 1489 N N . PRO A 1 191 ? 18.413 3.214 19.642 1.00 41.56 191 PRO A N 1
ATOM 1490 C CA . PRO A 1 191 ? 18.153 2.102 20.548 1.00 41.56 191 PRO A CA 1
ATOM 1491 C C . PRO A 1 191 ? 18.450 2.493 22.003 1.00 41.56 191 PRO A C 1
ATOM 1493 O O . PRO A 1 191 ? 19.545 2.953 22.313 1.00 41.56 191 PRO A O 1
ATOM 1496 N N . GLY A 1 192 ? 17.468 2.323 22.892 1.00 42.62 192 GLY A N 1
ATOM 1497 C CA . GLY A 1 192 ? 17.596 2.660 24.315 1.00 42.62 192 GLY A CA 1
ATOM 1498 C C . GLY A 1 192 ? 17.169 4.080 24.700 1.00 42.62 192 GLY A C 1
ATOM 1499 O O . GLY A 1 192 ? 17.111 4.371 25.893 1.00 42.62 192 GLY A O 1
ATOM 1500 N N . GLN A 1 193 ? 16.815 4.946 23.745 1.00 41.59 193 GLN A N 1
ATOM 1501 C CA . GLN A 1 193 ? 16.140 6.205 24.064 1.00 41.59 193 GLN A CA 1
ATOM 1502 C C . GLN A 1 193 ? 14.625 5.998 24.206 1.00 41.59 193 GLN A C 1
ATOM 1504 O O . GLN A 1 193 ? 14.051 5.171 23.486 1.00 41.59 193 GLN A O 1
ATOM 1509 N N . PRO A 1 194 ? 13.956 6.724 25.125 1.00 44.28 194 PRO A N 1
ATOM 1510 C CA . PRO A 1 194 ? 12.501 6.739 25.169 1.00 44.28 194 PRO A CA 1
ATOM 1511 C C . PRO A 1 194 ? 11.964 7.175 23.804 1.00 44.28 194 PRO A C 1
ATOM 1513 O O . PRO A 1 194 ? 12.575 8.000 23.121 1.00 44.28 194 PRO A O 1
ATOM 1516 N N . ALA A 1 195 ? 10.828 6.603 23.392 1.00 47.22 195 ALA A N 1
ATOM 1517 C CA . ALA A 1 195 ? 10.136 7.097 22.210 1.00 47.22 195 ALA A CA 1
ATOM 1518 C C . ALA A 1 195 ? 9.949 8.615 22.375 1.00 47.22 195 ALA A C 1
ATOM 1520 O O . ALA A 1 195 ? 9.553 9.032 23.469 1.00 47.22 195 ALA A O 1
ATOM 1521 N N . PRO A 1 196 ? 10.279 9.433 21.358 1.00 49.34 196 PRO A N 1
ATOM 1522 C CA . PRO A 1 196 ? 10.158 10.874 21.482 1.00 49.34 196 PRO A CA 1
ATOM 1523 C C . PRO A 1 196 ? 8.742 11.208 21.948 1.00 49.34 196 PRO A C 1
ATOM 1525 O O . PRO A 1 196 ? 7.770 10.615 21.472 1.00 49.34 196 PRO A O 1
ATOM 1528 N N . THR A 1 197 ? 8.619 12.151 22.880 1.00 49.94 197 THR A N 1
ATOM 1529 C CA . THR A 1 197 ? 7.339 12.812 23.109 1.00 49.94 197 THR A CA 1
ATOM 1530 C C . THR A 1 197 ? 6.993 13.484 21.786 1.00 49.94 197 THR A C 1
ATOM 1532 O O . THR A 1 197 ? 7.700 14.367 21.301 1.00 49.94 197 THR A O 1
ATOM 1535 N N . TRP A 1 198 ? 5.971 12.958 21.114 1.00 50.91 198 TRP A N 1
ATOM 1536 C CA . TRP A 1 198 ? 5.638 13.285 19.724 1.00 50.91 198 TRP A CA 1
ATOM 1537 C C . TRP A 1 198 ? 5.208 14.749 19.511 1.00 50.91 198 TRP A C 1
ATOM 1539 O O . TRP A 1 198 ? 4.902 15.123 18.378 1.00 50.91 198 TRP A O 1
ATOM 1549 N N . ASP A 1 199 ? 5.213 15.549 20.579 1.00 52.91 199 ASP A N 1
ATOM 1550 C CA . ASP A 1 199 ? 4.837 16.958 20.621 1.00 52.91 199 ASP A CA 1
ATOM 1551 C C . ASP A 1 199 ? 5.952 17.911 20.140 1.00 52.91 199 ASP A C 1
ATOM 1553 O O . ASP A 1 199 ? 5.621 18.954 19.583 1.00 52.91 199 ASP A O 1
ATOM 1557 N N . ASP A 1 200 ? 7.246 17.547 20.215 1.00 50.09 200 ASP A N 1
ATOM 1558 C CA . ASP A 1 200 ? 8.329 18.537 20.000 1.00 50.09 200 ASP A CA 1
ATOM 1559 C C . ASP A 1 200 ? 9.199 18.326 18.740 1.00 50.09 200 ASP A C 1
ATOM 1561 O O . ASP A 1 200 ? 9.681 19.286 18.143 1.00 50.09 200 ASP A O 1
ATOM 1565 N N . THR A 1 201 ? 9.403 17.087 18.273 1.00 53.62 201 THR A N 1
ATOM 1566 C CA . THR A 1 201 ? 10.437 16.786 17.244 1.00 53.62 201 THR A CA 1
ATOM 1567 C C . THR A 1 201 ? 9.932 16.784 15.800 1.00 53.62 201 THR A C 1
ATOM 1569 O O . THR A 1 201 ? 10.659 17.129 14.864 1.00 53.62 201 THR A O 1
ATOM 1572 N N . LEU A 1 202 ? 8.672 16.405 15.590 1.00 59.28 202 LEU A N 1
ATOM 1573 C CA . LEU A 1 202 ? 8.060 16.360 14.266 1.00 59.28 202 LEU A CA 1
ATOM 1574 C C . LEU A 1 202 ? 7.788 17.749 13.657 1.00 59.28 202 LEU A C 1
ATOM 1576 O O . LEU A 1 202 ? 8.021 17.904 12.452 1.00 59.28 202 LEU A O 1
ATOM 1580 N N . PRO A 1 203 ? 7.330 18.757 14.431 1.00 59.59 203 PRO A N 1
ATOM 1581 C CA . PRO A 1 203 ? 7.061 20.085 13.892 1.00 59.59 203 PRO A CA 1
ATOM 1582 C C . PRO A 1 203 ? 8.292 20.714 13.238 1.00 59.59 203 PRO A C 1
ATOM 1584 O O . PRO A 1 203 ? 8.167 21.291 12.165 1.00 59.59 203 PRO A O 1
ATOM 1587 N N . GLU A 1 204 ? 9.492 20.556 13.807 1.00 65.19 204 GLU A N 1
ATOM 1588 C CA . GLU A 1 204 ? 10.701 21.186 13.261 1.00 65.19 204 GLU A CA 1
ATOM 1589 C C . GLU A 1 204 ? 11.159 20.571 11.936 1.00 65.19 204 GLU A C 1
ATOM 1591 O O . GLU A 1 204 ? 11.430 21.302 10.980 1.00 65.19 204 GLU A O 1
ATOM 1596 N N . ALA A 1 205 ? 11.226 19.239 11.843 1.00 67.19 205 ALA A N 1
ATOM 1597 C CA . ALA A 1 205 ? 11.612 18.565 10.603 1.00 67.19 205 ALA A CA 1
ATOM 1598 C C . ALA A 1 205 ? 10.576 18.799 9.493 1.00 67.19 205 ALA A C 1
ATOM 1600 O O . ALA A 1 205 ? 10.940 19.101 8.354 1.00 67.19 205 ALA A O 1
ATOM 1601 N N . MET A 1 206 ? 9.281 18.729 9.826 1.00 71.50 206 MET A N 1
ATOM 1602 C CA . MET A 1 206 ? 8.216 19.041 8.872 1.00 71.50 206 MET A CA 1
ATOM 1603 C C . MET A 1 206 ? 8.258 20.506 8.433 1.00 71.50 206 MET A C 1
ATOM 1605 O O . MET A 1 206 ? 8.131 20.761 7.238 1.00 71.50 206 MET A O 1
ATOM 1609 N N . LYS A 1 207 ? 8.494 21.455 9.345 1.00 72.94 207 LYS A N 1
ATOM 1610 C CA . LYS A 1 207 ? 8.584 22.892 9.040 1.00 72.94 207 LYS A CA 1
ATOM 1611 C C . LYS A 1 207 ? 9.797 23.235 8.177 1.00 72.94 207 LYS A C 1
ATOM 1613 O O . LYS A 1 207 ? 9.663 23.974 7.207 1.00 72.94 207 LYS A O 1
ATOM 1618 N N . LYS A 1 208 ? 10.971 22.648 8.447 1.00 73.31 208 LYS A N 1
ATOM 1619 C CA . LYS A 1 208 ? 12.175 22.821 7.602 1.00 73.31 208 LYS A CA 1
ATOM 1620 C C . LYS A 1 208 ? 11.938 22.389 6.152 1.00 73.31 208 LYS A C 1
ATOM 1622 O O . LYS A 1 208 ? 12.474 22.999 5.232 1.00 73.31 208 LYS A O 1
ATOM 1627 N N . LEU A 1 209 ? 11.125 21.353 5.958 1.00 73.88 209 LEU A N 1
ATOM 1628 C CA . LEU A 1 209 ? 10.732 20.839 4.644 1.00 73.88 209 LEU A CA 1
ATOM 1629 C C . LEU A 1 209 ? 9.431 21.480 4.115 1.00 73.88 209 LEU A C 1
ATOM 1631 O O . LEU A 1 209 ? 8.957 21.131 3.033 1.00 73.88 209 LEU A O 1
ATOM 1635 N N . GLY A 1 210 ? 8.825 22.400 4.875 1.00 75.94 210 GLY A N 1
ATOM 1636 C CA . GLY A 1 210 ? 7.537 23.025 4.581 1.00 75.94 210 GLY A CA 1
ATOM 1637 C C . GLY A 1 210 ? 6.398 22.022 4.369 1.00 75.94 210 GLY A C 1
ATOM 1638 O O . GLY A 1 210 ? 5.515 22.263 3.552 1.00 75.94 210 GLY A O 1
ATOM 1639 N N . LEU A 1 211 ? 6.423 20.870 5.039 1.00 78.69 211 LEU A N 1
ATOM 1640 C CA . LEU A 1 211 ? 5.413 19.810 4.909 1.00 78.69 211 LEU A CA 1
ATOM 1641 C C . LEU A 1 211 ? 4.113 20.127 5.660 1.00 78.69 211 LEU A C 1
ATOM 1643 O O . LEU A 1 211 ? 3.119 19.428 5.480 1.00 78.69 211 LEU A O 1
ATOM 1647 N N . GLU A 1 212 ? 4.093 21.191 6.464 1.00 77.56 212 GLU A N 1
ATOM 1648 C CA . GLU A 1 212 ? 2.891 21.680 7.154 1.00 77.56 212 GLU A CA 1
ATOM 1649 C C . GLU A 1 212 ? 1.735 21.978 6.188 1.00 77.56 212 GLU A C 1
ATOM 1651 O O . GLU A 1 212 ? 0.575 21.734 6.515 1.00 77.56 212 GLU A O 1
ATOM 1656 N N . ARG A 1 213 ? 2.056 22.371 4.947 1.00 76.62 213 ARG A N 1
ATOM 1657 C CA . ARG A 1 213 ? 1.084 22.629 3.874 1.00 76.62 213 ARG A CA 1
ATOM 1658 C C . ARG A 1 213 ? 0.251 21.403 3.467 1.00 76.62 213 ARG A C 1
ATOM 1660 O O . ARG A 1 213 ? -0.726 21.550 2.743 1.00 76.62 213 ARG A O 1
ATOM 1667 N N . TYR A 1 214 ? 0.645 20.204 3.900 1.00 76.81 214 TYR A N 1
ATOM 1668 C CA . TYR A 1 214 ? -0.013 18.939 3.565 1.00 76.81 214 TYR A CA 1
ATOM 1669 C C . TYR A 1 214 ? -0.789 18.328 4.742 1.00 76.81 214 TYR A C 1
ATOM 1671 O O . TYR A 1 214 ? -1.378 17.256 4.602 1.00 76.81 214 TYR A O 1
ATOM 1679 N N . LEU A 1 215 ? -0.800 18.981 5.912 1.00 73.31 215 LEU A N 1
ATOM 1680 C CA . LEU A 1 215 ? -1.406 18.420 7.121 1.00 73.31 215 LEU A CA 1
ATOM 1681 C C . LEU A 1 215 ? -2.936 18.368 7.082 1.00 73.31 215 LEU A C 1
ATOM 1683 O O . LEU A 1 215 ? -3.494 17.477 7.715 1.00 73.31 215 LEU A O 1
ATOM 1687 N N . ASP A 1 216 ? -3.605 19.251 6.345 1.00 75.00 216 ASP A N 1
ATOM 1688 C CA . ASP A 1 216 ? -5.077 19.347 6.299 1.00 75.00 216 ASP A CA 1
ATOM 1689 C C . ASP A 1 216 ? -5.648 19.030 4.908 1.00 75.00 216 ASP A C 1
ATOM 1691 O O . ASP A 1 216 ? -6.654 19.575 4.461 1.00 75.00 216 ASP A O 1
ATOM 1695 N N . TRP A 1 217 ? -4.946 18.175 4.163 1.00 79.31 217 TRP A N 1
ATOM 1696 C CA . TRP A 1 217 ? -5.349 17.806 2.814 1.00 79.31 217 TRP A CA 1
ATOM 1697 C C . TRP A 1 217 ? -6.223 16.547 2.810 1.00 79.31 217 TRP A C 1
ATOM 1699 O O . TRP A 1 217 ? -5.797 15.479 3.258 1.00 79.31 217 TRP A O 1
ATOM 1709 N N . HIS A 1 218 ? -7.431 16.669 2.256 1.00 81.94 218 HIS A N 1
ATOM 1710 C CA . HIS A 1 218 ? -8.414 15.590 2.141 1.00 81.94 218 HIS A CA 1
ATOM 1711 C C . HIS A 1 218 ? -8.756 15.336 0.664 1.00 81.94 218 HIS A C 1
ATOM 1713 O O . HIS A 1 218 ? -9.673 15.966 0.136 1.00 81.94 218 HIS A O 1
ATOM 1719 N N . PRO A 1 219 ? -8.025 14.442 -0.026 1.00 83.25 219 PRO A N 1
ATOM 1720 C CA . PRO A 1 219 ? -8.288 14.139 -1.426 1.00 83.25 219 PRO A CA 1
ATOM 1721 C C . PRO A 1 219 ? -9.622 13.411 -1.586 1.00 83.25 219 PRO A C 1
ATOM 1723 O O . PRO A 1 219 ? -9.969 12.510 -0.815 1.00 83.25 219 PRO A O 1
ATOM 1726 N N . THR A 1 220 ? -10.352 13.774 -2.630 1.00 84.81 220 THR A N 1
ATOM 1727 C CA . THR A 1 220 ? -11.535 13.052 -3.092 1.00 84.81 220 THR A CA 1
ATOM 1728 C C . THR A 1 220 ? -11.133 11.975 -4.106 1.00 84.81 220 THR A C 1
ATOM 1730 O O . THR A 1 220 ? -10.017 11.999 -4.630 1.00 84.81 220 THR A O 1
ATOM 1733 N N . PRO A 1 221 ? -12.022 11.023 -4.448 1.00 84.44 221 PRO A N 1
ATOM 1734 C CA . PRO A 1 221 ? -11.746 10.063 -5.517 1.00 84.44 221 PRO A CA 1
ATOM 1735 C C . PRO A 1 221 ? -11.376 10.709 -6.861 1.00 84.44 221 PRO A C 1
ATOM 1737 O O . PRO A 1 221 ? -10.629 10.104 -7.622 1.00 84.44 221 PRO A O 1
ATOM 1740 N N . ALA A 1 222 ? -11.861 11.925 -7.143 1.00 86.25 222 ALA A N 1
ATOM 1741 C CA . ALA A 1 222 ? -11.534 12.658 -8.366 1.00 86.25 222 ALA A CA 1
ATOM 1742 C C . ALA A 1 222 ? -10.097 13.213 -8.374 1.00 86.25 222 ALA A C 1
ATOM 1744 O O . ALA A 1 222 ? -9.547 13.456 -9.444 1.00 86.25 222 ALA A O 1
ATOM 1745 N N . ASP A 1 223 ? -9.479 13.377 -7.201 1.00 89.62 223 ASP A N 1
ATOM 1746 C CA . ASP A 1 223 ? -8.098 13.852 -7.054 1.00 89.62 223 ASP A CA 1
ATOM 1747 C C . ASP A 1 223 ? -7.064 12.721 -7.196 1.00 89.62 223 ASP A C 1
ATOM 1749 O O . ASP A 1 223 ? -5.855 12.968 -7.169 1.00 89.62 223 ASP A O 1
ATOM 1753 N N . VAL A 1 224 ? -7.519 11.468 -7.311 1.00 94.38 224 VAL A N 1
ATOM 1754 C CA . VAL A 1 224 ? -6.637 10.310 -7.457 1.00 94.38 224 VAL A CA 1
ATOM 1755 C C . VAL A 1 224 ? -6.128 10.231 -8.890 1.00 94.38 224 VAL A C 1
ATOM 1757 O O . VAL A 1 224 ? -6.888 10.015 -9.833 1.00 94.38 224 VAL A O 1
ATOM 1760 N N . LEU A 1 225 ? -4.810 10.318 -9.044 1.00 96.44 225 LEU A N 1
ATOM 1761 C CA . LEU A 1 225 ? -4.135 10.002 -10.290 1.00 96.44 225 LEU A CA 1
ATOM 1762 C C . LEU A 1 225 ? -4.060 8.476 -10.452 1.00 96.44 225 LEU A C 1
ATOM 1764 O O . LEU A 1 225 ? -3.159 7.821 -9.924 1.00 96.44 225 LEU A O 1
ATOM 1768 N N . ASP A 1 226 ? -5.018 7.907 -11.180 1.00 97.38 226 ASP A N 1
ATOM 1769 C CA . ASP A 1 226 ? -4.970 6.507 -11.604 1.00 97.38 226 ASP A CA 1
ATOM 1770 C C . ASP A 1 226 ? -4.025 6.355 -12.804 1.00 97.38 226 ASP A C 1
ATOM 1772 O O . ASP A 1 226 ? -4.191 7.016 -13.835 1.00 97.38 226 ASP A O 1
ATOM 1776 N N . ILE A 1 227 ? -2.999 5.516 -12.649 1.00 97.62 227 ILE A N 1
ATOM 1777 C CA . ILE A 1 227 ? -1.997 5.247 -13.692 1.00 97.62 227 ILE A CA 1
ATOM 1778 C C . ILE A 1 227 ? -1.950 3.774 -14.106 1.00 97.62 227 ILE A C 1
ATOM 1780 O O . ILE A 1 227 ? -1.025 3.371 -14.813 1.00 97.62 227 ILE A O 1
ATOM 1784 N N . ARG A 1 228 ? -2.897 2.939 -13.662 1.00 97.69 228 ARG A N 1
ATOM 1785 C CA . ARG A 1 228 ? -2.845 1.480 -13.887 1.00 97.69 228 ARG A CA 1
ATOM 1786 C C . ARG A 1 228 ? -2.801 1.090 -15.362 1.00 97.69 228 ARG A C 1
ATOM 1788 O O . ARG A 1 228 ? -2.096 0.154 -15.741 1.00 97.69 228 ARG A O 1
ATOM 1795 N N . ASP A 1 229 ? -3.507 1.826 -16.204 1.00 96.50 229 ASP A N 1
ATOM 1796 C CA . ASP A 1 229 ? -3.513 1.652 -17.655 1.00 96.50 229 ASP A CA 1
ATOM 1797 C C . ASP A 1 229 ? -2.191 2.091 -18.313 1.00 96.50 229 ASP A C 1
ATOM 1799 O O . ASP A 1 229 ? -1.724 1.431 -19.246 1.00 96.50 229 ASP A O 1
ATOM 1803 N N . LYS A 1 230 ? -1.542 3.130 -17.775 1.00 96.88 230 LYS A N 1
ATOM 1804 C CA . LYS A 1 230 ? -0.287 3.720 -18.282 1.00 96.88 230 LYS A CA 1
ATOM 1805 C C . LYS A 1 230 ? 0.969 2.911 -17.956 1.00 96.88 230 LYS A C 1
ATOM 1807 O O . LYS A 1 230 ? 1.992 3.084 -18.613 1.00 96.88 230 LYS A O 1
ATOM 1812 N N . VAL A 1 231 ? 0.925 2.040 -16.950 1.00 98.06 231 VAL A N 1
ATOM 1813 C CA . VAL A 1 231 ? 2.093 1.252 -16.531 1.00 98.06 231 VAL A CA 1
ATOM 1814 C C . VAL A 1 231 ? 2.348 0.106 -17.507 1.00 98.06 231 VAL A C 1
ATOM 1816 O O . VAL A 1 231 ? 1.477 -0.732 -17.738 1.00 98.06 231 VAL A O 1
ATOM 1819 N N . THR A 1 232 ? 3.551 0.058 -18.079 1.00 97.75 232 THR A N 1
ATOM 1820 C CA . THR A 1 232 ? 3.966 -0.957 -19.066 1.00 97.75 232 THR A CA 1
ATOM 1821 C C . THR A 1 232 ? 4.904 -2.011 -18.498 1.00 97.75 232 THR A C 1
ATOM 1823 O O . THR A 1 232 ? 5.072 -3.064 -19.104 1.00 97.75 232 THR A O 1
ATOM 1826 N N . ARG A 1 233 ? 5.497 -1.760 -17.332 1.00 98.19 233 ARG A N 1
ATOM 1827 C CA . ARG A 1 233 ? 6.430 -2.670 -16.671 1.00 98.19 233 ARG A CA 1
ATOM 1828 C C . ARG A 1 233 ? 6.313 -2.567 -15.161 1.00 98.19 233 ARG A C 1
ATOM 1830 O O . ARG A 1 233 ? 6.085 -1.484 -14.624 1.00 98.19 233 ARG A O 1
ATOM 1837 N N . VAL A 1 234 ? 6.528 -3.684 -14.481 1.00 98.62 234 VAL A N 1
ATOM 1838 C CA . VAL A 1 234 ? 6.564 -3.744 -13.019 1.00 98.62 234 VAL A CA 1
ATOM 1839 C C . VAL A 1 234 ? 7.727 -4.601 -12.538 1.00 98.62 234 VAL A C 1
ATOM 1841 O O . VAL A 1 234 ? 8.084 -5.594 -13.168 1.00 98.62 234 VAL A O 1
ATOM 1844 N N . LYS A 1 235 ? 8.293 -4.225 -11.393 1.00 98.38 235 LYS A N 1
ATOM 1845 C CA . LYS A 1 235 ? 9.295 -4.967 -10.629 1.00 98.38 235 LYS A CA 1
ATOM 1846 C C . LYS A 1 235 ? 8.729 -5.277 -9.250 1.00 98.38 235 LYS A C 1
ATOM 1848 O O . LYS A 1 235 ? 8.672 -4.413 -8.378 1.00 98.38 235 LYS A O 1
ATOM 1853 N N . ILE A 1 236 ? 8.293 -6.513 -9.050 1.00 98.12 236 ILE A N 1
ATOM 1854 C CA . ILE A 1 236 ? 7.661 -6.952 -7.806 1.00 98.12 236 ILE A CA 1
ATOM 1855 C C . ILE A 1 236 ? 8.732 -7.586 -6.924 1.00 98.12 236 ILE A C 1
ATOM 1857 O O . ILE A 1 236 ? 9.255 -8.648 -7.250 1.00 98.12 236 ILE A O 1
ATOM 1861 N N . PHE A 1 237 ? 9.071 -6.930 -5.815 1.00 96.44 237 PHE A N 1
ATOM 1862 C CA . PHE A 1 237 ? 10.051 -7.446 -4.858 1.00 96.44 237 PHE A CA 1
ATOM 1863 C C . PHE A 1 237 ? 9.507 -8.643 -4.080 1.00 96.44 237 PHE A C 1
ATOM 1865 O O . PHE A 1 237 ? 8.388 -8.588 -3.569 1.00 96.44 237 PHE A O 1
ATOM 1872 N N . MET A 1 238 ? 10.329 -9.683 -3.933 1.00 95.19 238 MET A N 1
ATOM 1873 C CA . MET A 1 238 ? 10.001 -10.884 -3.158 1.00 95.19 238 MET A CA 1
ATOM 1874 C C . MET A 1 238 ? 10.041 -10.631 -1.650 1.00 95.19 238 MET A C 1
ATOM 1876 O O . MET A 1 238 ? 9.389 -11.334 -0.883 1.00 95.19 238 MET A O 1
ATOM 1880 N N . HIS A 1 239 ? 10.780 -9.604 -1.228 1.00 90.75 239 HIS A N 1
ATOM 1881 C CA . HIS A 1 239 ? 10.932 -9.194 0.162 1.00 90.75 239 HIS A CA 1
ATOM 1882 C C . HIS A 1 239 ? 10.156 -7.901 0.435 1.00 90.75 239 HIS A C 1
ATOM 1884 O O . HIS A 1 239 ? 10.338 -6.919 -0.282 1.00 90.75 239 HIS A O 1
ATOM 1890 N N . GLN A 1 240 ? 9.300 -7.881 1.463 1.00 75.50 240 GLN A N 1
ATOM 1891 C CA . GLN A 1 240 ? 8.436 -6.726 1.771 1.00 75.50 240 GLN A CA 1
ATOM 1892 C C . GLN A 1 240 ? 8.601 -6.221 3.222 1.00 75.50 240 GLN A C 1
ATOM 1894 O O . GLN A 1 240 ? 8.697 -5.016 3.450 1.00 75.50 240 GLN A O 1
ATOM 1899 N N . ASP A 1 241 ? 8.717 -7.089 4.233 1.00 67.12 241 ASP A N 1
ATOM 1900 C CA . ASP A 1 241 ? 8.591 -6.689 5.650 1.00 67.12 241 ASP A CA 1
ATOM 1901 C C . ASP A 1 241 ? 9.898 -6.335 6.379 1.00 67.12 241 ASP A C 1
ATOM 1903 O O . ASP A 1 241 ? 10.128 -6.739 7.522 1.00 67.12 241 ASP A O 1
ATOM 1907 N N . GLY A 1 242 ? 10.748 -5.519 5.742 1.00 67.50 242 GLY A N 1
ATOM 1908 C CA . GLY A 1 242 ? 11.987 -5.023 6.363 1.00 67.50 242 GLY A CA 1
ATOM 1909 C C . GLY A 1 242 ? 12.826 -6.171 6.955 1.00 67.50 242 GLY A C 1
ATOM 1910 O O . GLY A 1 242 ? 12.817 -7.260 6.401 1.00 67.50 242 GLY A O 1
ATOM 1911 N N . PRO A 1 243 ? 13.522 -6.017 8.089 1.00 61.62 243 PRO A N 1
ATOM 1912 C CA . PRO A 1 243 ? 14.352 -7.098 8.633 1.00 61.62 243 PRO A CA 1
ATOM 1913 C C . PRO A 1 243 ? 13.571 -8.318 9.167 1.00 61.62 243 PRO A C 1
ATOM 1915 O O . PRO A 1 243 ? 14.190 -9.341 9.448 1.00 61.62 243 PRO A O 1
ATOM 1918 N N . ARG A 1 244 ? 12.239 -8.233 9.335 1.00 68.88 244 ARG A N 1
ATOM 1919 C CA . ARG A 1 244 ? 11.421 -9.316 9.923 1.00 68.88 244 ARG A CA 1
ATOM 1920 C C . ARG A 1 244 ? 10.804 -10.241 8.877 1.00 68.88 244 ARG A C 1
ATOM 1922 O O . ARG A 1 244 ? 10.620 -11.421 9.151 1.00 68.88 244 ARG A O 1
ATOM 1929 N N . GLY A 1 245 ? 10.485 -9.707 7.699 1.00 78.31 245 GLY A N 1
ATOM 1930 C CA . GLY A 1 245 ? 9.945 -10.493 6.595 1.00 78.31 245 GLY A CA 1
ATOM 1931 C C . GLY A 1 245 ? 10.960 -11.480 6.040 1.00 78.31 245 GLY A C 1
ATOM 1932 O O . GLY A 1 245 ? 12.153 -11.185 5.994 1.00 78.31 245 GLY A O 1
ATOM 1933 N N . LYS A 1 246 ? 10.495 -12.634 5.576 1.00 88.88 246 LYS A N 1
ATOM 1934 C CA . LYS A 1 246 ? 11.272 -13.551 4.744 1.00 88.88 246 LYS A CA 1
ATOM 1935 C C . LYS A 1 246 ? 10.848 -13.396 3.282 1.00 88.88 246 LYS A C 1
ATOM 1937 O O . LYS A 1 246 ? 9.642 -13.286 3.026 1.00 88.88 246 LYS A O 1
ATOM 1942 N N . PRO A 1 247 ? 11.799 -13.399 2.328 1.00 91.44 247 PRO A N 1
ATOM 1943 C CA . PRO A 1 247 ? 11.465 -13.356 0.914 1.00 91.44 247 PRO A CA 1
ATOM 1944 C C . PRO A 1 247 ? 10.489 -14.471 0.542 1.00 91.44 247 PRO A C 1
ATOM 1946 O O . PRO A 1 247 ? 10.597 -15.600 1.022 1.00 91.44 247 PRO A O 1
ATOM 1949 N N . SER A 1 248 ? 9.528 -14.137 -0.306 1.00 93.94 248 SER A N 1
ATOM 1950 C CA . SER A 1 248 ? 8.690 -15.115 -0.990 1.00 93.94 248 SER A CA 1
ATOM 1951 C C . SER A 1 248 ? 9.486 -15.867 -2.056 1.00 93.94 248 SER A C 1
ATOM 1953 O O . SER A 1 248 ? 10.549 -15.425 -2.496 1.00 93.94 248 SER A O 1
ATOM 1955 N N . ILE A 1 249 ? 8.973 -17.023 -2.465 1.00 95.56 249 ILE A N 1
ATOM 1956 C CA . ILE A 1 249 ? 9.608 -17.893 -3.454 1.00 95.56 249 ILE A CA 1
ATOM 1957 C C . ILE A 1 249 ? 8.903 -17.679 -4.797 1.00 95.56 249 ILE A C 1
ATOM 1959 O O . ILE A 1 249 ? 7.716 -18.016 -4.892 1.00 95.56 249 ILE A O 1
ATOM 1963 N N . PRO A 1 250 ? 9.584 -17.149 -5.833 1.00 97.62 250 PRO A N 1
ATOM 1964 C CA . PRO A 1 250 ? 9.023 -17.080 -7.178 1.00 97.62 250 PRO A CA 1
ATOM 1965 C C . PRO A 1 250 ? 8.579 -18.461 -7.675 1.00 97.62 250 PRO A C 1
ATOM 1967 O O . PRO A 1 250 ? 9.288 -19.449 -7.490 1.00 97.62 250 PRO A O 1
ATOM 1970 N N . ILE A 1 251 ? 7.421 -18.525 -8.331 1.00 98.00 251 ILE A N 1
ATOM 1971 C CA . ILE A 1 251 ? 6.857 -19.763 -8.907 1.00 98.00 251 ILE A CA 1
ATOM 1972 C C . ILE A 1 251 ? 6.647 -19.679 -10.425 1.00 98.00 251 ILE A C 1
ATOM 1974 O O . ILE A 1 251 ? 6.068 -20.579 -11.024 1.00 98.00 251 ILE A O 1
ATOM 1978 N N . VAL A 1 252 ? 7.123 -18.597 -11.038 1.00 98.44 252 VAL A N 1
ATOM 1979 C CA . VAL A 1 252 ? 7.101 -18.356 -12.486 1.00 98.44 252 VAL A CA 1
ATOM 1980 C C . VAL A 1 252 ? 8.517 -18.351 -13.047 1.00 98.44 252 VAL A C 1
ATOM 1982 O O . VAL A 1 252 ? 9.491 -18.177 -12.309 1.00 98.44 252 VAL A O 1
ATOM 1985 N N . LYS A 1 253 ? 8.637 -18.502 -14.364 1.00 98.25 253 LYS A N 1
ATOM 1986 C CA . LYS A 1 253 ? 9.903 -18.428 -15.106 1.00 98.25 253 LYS A CA 1
ATOM 1987 C C . LYS A 1 253 ? 9.838 -17.362 -16.198 1.00 98.25 253 LYS A C 1
ATOM 1989 O O . LYS A 1 253 ? 8.770 -16.958 -16.653 1.00 98.25 253 LYS A O 1
ATOM 1994 N N . VAL A 1 254 ? 11.011 -16.911 -16.639 1.00 98.62 254 VAL A N 1
ATOM 1995 C CA . VAL A 1 254 ? 11.130 -15.986 -17.773 1.00 98.62 254 VAL A CA 1
ATOM 1996 C C . VAL A 1 254 ? 10.440 -16.581 -19.004 1.00 98.62 254 VAL A C 1
ATOM 1998 O O . VAL A 1 254 ? 10.665 -17.740 -19.351 1.00 98.62 254 VAL A O 1
ATOM 2001 N N . GLY A 1 255 ? 9.607 -15.776 -19.661 1.00 98.38 255 GLY A N 1
ATOM 2002 C CA . GLY A 1 255 ? 8.803 -16.169 -20.818 1.00 98.38 255 GLY A CA 1
ATOM 2003 C C . GLY A 1 255 ? 7.357 -16.550 -20.496 1.00 98.38 255 GLY A C 1
ATOM 2004 O O . GLY A 1 255 ? 6.539 -16.569 -21.419 1.00 98.38 255 GLY A O 1
ATOM 2005 N N . ASP A 1 256 ? 7.012 -16.787 -19.226 1.00 98.62 256 ASP A N 1
ATOM 2006 C CA . ASP A 1 256 ? 5.629 -17.065 -18.834 1.00 98.62 256 ASP A CA 1
ATOM 2007 C C . ASP A 1 256 ? 4.726 -15.858 -19.120 1.00 98.62 256 ASP A C 1
ATOM 2009 O O . ASP A 1 256 ? 5.092 -14.704 -18.873 1.00 98.62 256 ASP A O 1
ATOM 2013 N N . ARG A 1 257 ? 3.526 -16.129 -19.641 1.00 98.56 257 ARG A N 1
ATOM 2014 C CA . ARG A 1 257 ? 2.457 -15.134 -19.782 1.00 98.56 257 ARG A CA 1
ATOM 2015 C C . ARG A 1 257 ? 1.617 -15.142 -18.516 1.00 98.56 257 ARG A C 1
ATOM 2017 O O . ARG A 1 257 ? 1.184 -16.207 -18.092 1.00 98.56 257 ARG A O 1
ATOM 2024 N N . VAL A 1 258 ? 1.366 -13.962 -17.964 1.00 98.50 258 VAL A N 1
ATOM 2025 C CA . VAL A 1 258 ? 0.593 -13.784 -16.731 1.00 98.50 258 VAL A CA 1
ATOM 2026 C C . VAL A 1 258 ? -0.511 -12.753 -16.928 1.00 98.50 258 VAL A C 1
ATOM 2028 O O . VAL A 1 258 ? -0.387 -11.826 -17.740 1.00 98.50 258 VAL A O 1
ATOM 2031 N N . LYS A 1 259 ? -1.593 -12.928 -16.180 1.00 98.38 259 LYS A N 1
ATOM 2032 C CA . LYS A 1 259 ? -2.721 -12.012 -16.046 1.00 98.38 259 LYS A CA 1
ATOM 2033 C C . LYS A 1 259 ? -2.733 -11.369 -14.669 1.00 98.38 259 LYS A C 1
ATOM 2035 O O . LYS A 1 259 ? -2.220 -11.939 -13.707 1.00 98.38 259 LYS A O 1
ATOM 2040 N N . ILE A 1 260 ? -3.326 -10.180 -14.560 1.00 98.19 260 ILE A N 1
ATOM 2041 C CA . ILE A 1 260 ? -3.514 -9.516 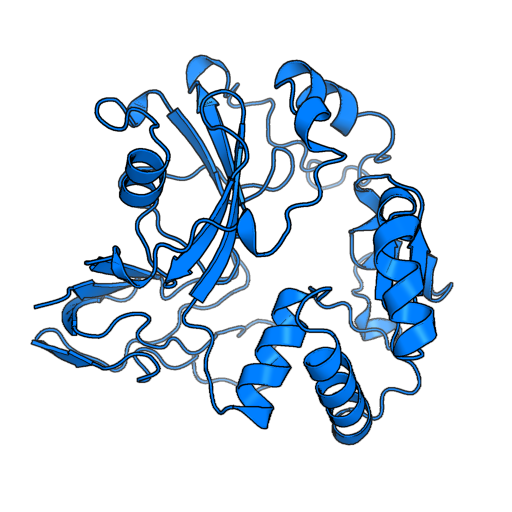-13.264 1.00 98.19 260 ILE A CA 1
ATOM 2042 C C . ILE A 1 260 ? -4.194 -10.483 -12.291 1.00 98.19 260 ILE A C 1
ATOM 2044 O O . ILE A 1 260 ? -5.294 -10.967 -12.547 1.00 98.19 260 ILE A O 1
ATOM 2048 N N . GLY A 1 261 ? -3.550 -10.710 -11.149 1.00 98.00 261 GLY A N 1
ATOM 2049 C CA . GLY A 1 261 ? -4.036 -11.614 -10.112 1.00 98.00 261 GLY A CA 1
ATOM 2050 C C . GLY A 1 261 ? -3.474 -13.032 -10.180 1.00 98.00 261 GLY A C 1
ATOM 2051 O O . GLY A 1 261 ? -3.630 -13.751 -9.196 1.00 98.00 261 GLY A O 1
ATOM 2052 N N . ASP A 1 262 ? -2.759 -13.414 -11.242 1.00 98.44 262 ASP A N 1
ATOM 2053 C CA . ASP A 1 262 ? -2.071 -14.707 -11.288 1.00 98.44 262 ASP A CA 1
ATOM 2054 C C . ASP A 1 262 ? -0.983 -14.767 -10.207 1.00 98.44 262 ASP A C 1
ATOM 2056 O O . ASP A 1 262 ? -0.232 -13.799 -10.039 1.00 98.44 262 ASP A O 1
ATOM 2060 N N . PRO A 1 263 ? -0.860 -15.876 -9.458 1.00 98.06 263 PRO A N 1
ATOM 2061 C CA . PRO A 1 263 ? 0.178 -16.018 -8.450 1.00 98.06 263 PRO A CA 1
ATOM 206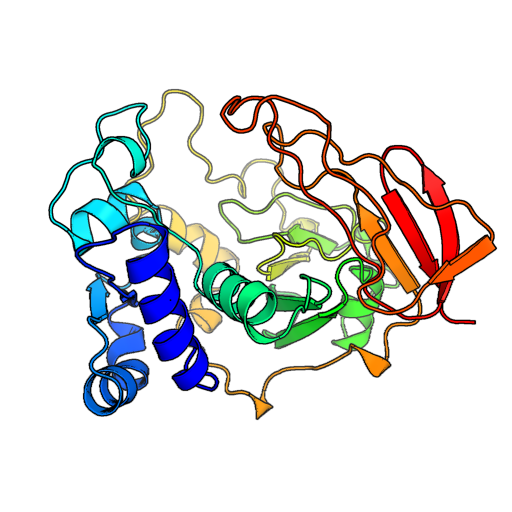2 C C . PRO A 1 263 ? 1.554 -16.132 -9.122 1.00 98.06 263 PRO A C 1
ATOM 2064 O O . PRO A 1 263 ? 1.770 -16.965 -9.997 1.00 98.06 263 PRO A O 1
ATOM 2067 N N . ILE A 1 264 ? 2.500 -15.299 -8.688 1.00 98.44 264 ILE A N 1
ATOM 2068 C CA . ILE A 1 264 ? 3.879 -15.269 -9.210 1.00 98.44 264 ILE A CA 1
ATOM 2069 C C . ILE A 1 264 ? 4.926 -15.641 -8.165 1.00 98.44 264 ILE A C 1
ATOM 2071 O O . ILE A 1 264 ? 6.051 -15.992 -8.517 1.00 98.44 264 ILE A O 1
ATOM 2075 N N . ALA A 1 265 ? 4.568 -15.577 -6.882 1.00 97.38 265 ALA A N 1
ATOM 2076 C CA . ALA A 1 265 ? 5.403 -16.059 -5.794 1.00 97.38 265 ALA A CA 1
ATOM 2077 C C . ALA A 1 265 ? 4.537 -16.593 -4.655 1.00 97.38 265 ALA A C 1
ATOM 2079 O O . ALA A 1 265 ? 3.496 -16.010 -4.332 1.00 97.38 265 ALA A O 1
ATOM 2080 N N . LYS A 1 266 ? 4.995 -17.671 -4.022 1.00 95.44 266 LYS A N 1
ATOM 2081 C CA . LYS A 1 266 ? 4.372 -18.232 -2.821 1.00 95.44 266 LYS A CA 1
ATOM 2082 C C . LYS A 1 266 ? 5.099 -17.753 -1.556 1.00 95.44 266 LYS A C 1
ATOM 2084 O O . LYS A 1 266 ? 6.297 -17.473 -1.630 1.00 95.44 266 LYS A O 1
ATOM 2089 N N . PRO A 1 267 ? 4.415 -17.658 -0.401 1.00 92.19 267 PRO A N 1
ATOM 2090 C CA . PRO A 1 267 ? 5.089 -17.452 0.875 1.00 92.19 267 PRO A CA 1
ATOM 2091 C C . PRO A 1 267 ? 6.133 -18.547 1.119 1.00 92.19 267 PRO A C 1
ATOM 2093 O O . PRO A 1 267 ? 5.991 -19.667 0.624 1.00 92.19 267 PRO A O 1
ATOM 2096 N N . LEU A 1 268 ? 7.162 -18.230 1.901 1.00 89.88 268 LEU A N 1
ATOM 2097 C CA . LEU A 1 268 ? 8.045 -19.247 2.460 1.00 89.88 268 LEU A CA 1
ATOM 2098 C C . LEU A 1 268 ? 7.221 -20.252 3.284 1.00 89.88 268 LEU A C 1
ATOM 2100 O O . LEU A 1 268 ? 6.394 -19.849 4.101 1.00 89.88 268 LEU A O 1
ATOM 2104 N N . ASP A 1 269 ? 7.449 -21.546 3.060 1.00 83.88 269 ASP A N 1
ATOM 2105 C CA . ASP A 1 269 ? 6.773 -22.605 3.808 1.00 83.88 269 ASP A CA 1
ATOM 2106 C C . ASP A 1 269 ? 7.235 -22.581 5.280 1.00 83.88 269 ASP A C 1
ATOM 2108 O O . ASP A 1 269 ? 8.427 -22.449 5.569 1.00 83.88 269 ASP A O 1
ATOM 2112 N N . GLY A 1 270 ? 6.300 -22.709 6.223 1.00 79.12 270 GLY A N 1
ATOM 2113 C CA . GLY A 1 270 ? 6.598 -22.684 7.654 1.00 79.12 270 GLY A CA 1
ATOM 2114 C C . GLY A 1 270 ? 5.346 -22.810 8.529 1.00 79.12 270 GLY A C 1
ATOM 2115 O O . GLY A 1 270 ? 4.225 -22.737 8.015 1.00 79.12 270 GLY A O 1
ATOM 2116 N N . PRO A 1 271 ? 5.501 -23.017 9.849 1.00 76.25 271 PRO A N 1
ATOM 2117 C CA . PRO A 1 271 ? 4.378 -23.030 10.778 1.00 76.25 271 PRO A CA 1
ATOM 2118 C C . PRO A 1 271 ? 3.655 -21.680 10.769 1.00 76.25 271 PRO A C 1
ATOM 2120 O O . PRO A 1 271 ? 4.286 -20.632 10.880 1.00 76.25 271 PRO A O 1
ATOM 2123 N N . ILE A 1 272 ? 2.321 -21.698 10.703 1.00 69.00 272 ILE A N 1
ATOM 2124 C CA . ILE A 1 272 ? 1.498 -20.476 10.618 1.00 69.00 272 ILE A CA 1
ATOM 2125 C C . ILE A 1 272 ? 1.646 -19.548 11.840 1.00 69.00 272 ILE A C 1
ATOM 2127 O O . ILE A 1 272 ? 1.277 -18.380 11.788 1.00 69.00 272 ILE A O 1
ATOM 2131 N N . ASN A 1 273 ? 2.169 -20.079 12.946 1.00 70.19 273 ASN A N 1
ATOM 2132 C CA . ASN A 1 273 ? 2.370 -19.403 14.223 1.00 70.19 273 ASN A CA 1
ATOM 2133 C C . ASN A 1 273 ? 3.840 -19.048 14.511 1.00 70.19 273 ASN A C 1
ATOM 2135 O O . ASN A 1 273 ? 4.130 -18.549 15.600 1.00 70.19 273 ASN A O 1
ATOM 2139 N N . ASP A 1 274 ? 4.764 -19.281 13.574 1.00 75.81 274 ASP A N 1
ATOM 2140 C CA . ASP A 1 274 ? 6.141 -18.812 13.723 1.00 75.81 274 ASP A CA 1
ATOM 2141 C C . ASP A 1 274 ? 6.257 -17.355 13.261 1.00 75.81 274 ASP A C 1
ATOM 2143 O O . ASP A 1 274 ? 6.406 -17.043 12.078 1.00 75.81 274 ASP A O 1
ATOM 2147 N N . PHE A 1 275 ? 6.226 -16.438 14.226 1.00 67.94 275 PHE A N 1
ATOM 2148 C CA . PHE A 1 275 ? 6.367 -15.001 13.985 1.00 67.94 275 PHE A CA 1
ATOM 2149 C C . PHE A 1 275 ? 7.736 -14.594 13.404 1.00 67.94 275 PHE A C 1
ATOM 2151 O O . PHE A 1 275 ? 7.890 -13.444 12.987 1.00 67.94 275 PHE A O 1
ATOM 2158 N N . ASN A 1 276 ? 8.718 -15.504 13.340 1.00 71.94 276 ASN A N 1
ATOM 2159 C CA . ASN A 1 276 ? 9.997 -15.280 12.659 1.00 71.94 276 ASN A CA 1
ATOM 2160 C C . ASN A 1 276 ? 9.963 -15.653 11.163 1.00 71.94 276 ASN A C 1
ATOM 2162 O O . ASN A 1 276 ? 10.933 -15.384 10.445 1.00 71.94 276 ASN A O 1
ATOM 2166 N N . LEU A 1 277 ? 8.866 -16.254 10.687 1.00 75.12 277 LEU A N 1
ATOM 2167 C CA . LEU A 1 277 ? 8.660 -16.712 9.308 1.00 75.12 277 LEU A CA 1
ATOM 2168 C C . LEU A 1 277 ? 7.507 -15.964 8.622 1.00 75.12 277 LEU A C 1
ATOM 2170 O O . LEU A 1 277 ? 6.674 -16.544 7.930 1.00 75.12 277 LEU A O 1
ATOM 2174 N N . LEU A 1 278 ? 7.468 -14.641 8.780 1.00 82.88 278 LEU A N 1
ATOM 2175 C CA . LEU A 1 278 ? 6.496 -13.797 8.086 1.00 82.88 278 LEU A CA 1
ATOM 2176 C C . LEU A 1 278 ? 6.863 -13.671 6.602 1.00 82.88 278 LEU A C 1
ATOM 2178 O O . LEU A 1 278 ? 7.824 -12.992 6.248 1.00 82.88 278 LEU A O 1
ATOM 2182 N N . SER A 1 279 ? 6.093 -14.311 5.726 1.00 88.31 279 SER A N 1
ATOM 2183 C CA . SER A 1 279 ? 6.240 -14.222 4.270 1.00 88.31 279 SER A CA 1
ATOM 2184 C C . SER A 1 279 ? 4.870 -14.082 3.607 1.00 88.31 279 SER A C 1
ATOM 2186 O O . SER A 1 279 ? 3.855 -14.503 4.163 1.00 88.31 279 SER A O 1
ATOM 2188 N N . VAL A 1 280 ? 4.817 -13.475 2.421 1.00 89.50 280 VAL A N 1
ATOM 2189 C CA . VAL A 1 280 ? 3.557 -13.152 1.735 1.00 89.50 280 VAL A CA 1
ATOM 2190 C C . VAL A 1 280 ? 3.567 -13.631 0.289 1.00 89.50 280 VAL A C 1
ATOM 2192 O O . VAL A 1 280 ? 4.591 -13.605 -0.382 1.00 89.50 280 VAL A O 1
ATOM 2195 N N . ALA A 1 281 ? 2.404 -14.033 -0.222 1.00 93.31 281 ALA A N 1
ATOM 2196 C CA . ALA A 1 281 ? 2.249 -14.378 -1.632 1.00 93.31 281 ALA A CA 1
ATOM 2197 C C . ALA A 1 281 ? 2.317 -13.119 -2.505 1.00 93.31 281 ALA A C 1
ATOM 2199 O O . ALA A 1 281 ? 1.842 -12.050 -2.101 1.00 93.31 281 ALA A O 1
ATOM 2200 N N . HIS A 1 282 ? 2.815 -13.242 -3.732 1.00 96.62 282 HIS A N 1
ATOM 2201 C CA . HIS A 1 282 ? 2.769 -12.174 -4.730 1.00 96.62 282 HIS A CA 1
ATOM 2202 C C . HIS A 1 282 ? 1.989 -12.605 -5.957 1.00 96.62 282 HIS A C 1
ATOM 2204 O O . HIS A 1 282 ? 2.009 -13.770 -6.344 1.00 96.62 282 HIS A O 1
ATOM 2210 N N . HIS A 1 283 ? 1.331 -11.627 -6.569 1.00 98.19 283 HIS A N 1
ATOM 2211 C CA . HIS A 1 283 ? 0.524 -11.815 -7.762 1.00 98.19 283 HIS A CA 1
ATOM 2212 C C . HIS A 1 283 ? 0.967 -10.819 -8.826 1.00 98.19 283 HIS A C 1
ATOM 2214 O O . HIS A 1 283 ? 1.457 -9.735 -8.489 1.00 98.19 283 HIS A O 1
ATOM 2220 N N . ALA A 1 284 ? 0.796 -11.182 -10.091 1.00 98.56 284 ALA A N 1
ATOM 2221 C CA . ALA A 1 284 ? 1.023 -10.283 -11.206 1.00 98.56 284 ALA A CA 1
ATOM 2222 C C . ALA A 1 284 ? 0.096 -9.068 -11.079 1.00 98.56 284 ALA A C 1
ATOM 2224 O O . ALA A 1 284 ? -1.111 -9.196 -10.866 1.00 98.56 284 ALA A O 1
ATOM 2225 N N . SER A 1 285 ? 0.676 -7.875 -11.167 1.00 98.44 285 SER A N 1
ATOM 2226 C CA . SER A 1 285 ? -0.041 -6.603 -11.035 1.00 98.44 285 SER A CA 1
ATOM 2227 C C . SER A 1 285 ? -0.398 -5.964 -12.376 1.00 98.44 285 SER A C 1
ATOM 2229 O O . SER A 1 285 ? -1.182 -5.018 -12.416 1.00 98.44 285 SER A O 1
ATOM 2231 N N . ILE A 1 286 ? 0.137 -6.510 -13.468 1.00 98.56 286 ILE A N 1
ATOM 2232 C CA . ILE A 1 286 ? -0.211 -6.192 -14.851 1.00 98.56 286 ILE A CA 1
ATOM 2233 C C . ILE A 1 286 ? -0.317 -7.491 -15.655 1.00 98.56 286 ILE A C 1
ATOM 2235 O O . ILE A 1 286 ? 0.322 -8.490 -15.320 1.00 98.56 286 ILE A O 1
ATOM 2239 N N . ASP A 1 287 ? -1.079 -7.448 -16.743 1.00 98.56 287 ASP A N 1
ATOM 2240 C CA . ASP A 1 287 ? -0.996 -8.450 -17.801 1.00 98.56 287 ASP A CA 1
ATOM 2241 C C . ASP A 1 287 ? 0.342 -8.296 -18.530 1.00 98.56 287 ASP A C 1
ATOM 2243 O O . ASP A 1 287 ? 0.764 -7.172 -18.822 1.00 98.56 287 ASP A O 1
ATOM 2247 N N . GLY A 1 288 ? 0.998 -9.401 -18.873 1.00 98.31 288 GLY A N 1
ATOM 2248 C CA . GLY A 1 288 ? 2.248 -9.314 -19.618 1.00 98.31 288 GLY A CA 1
ATOM 2249 C C . GLY A 1 288 ? 3.028 -10.613 -19.695 1.00 98.31 288 GLY A C 1
ATOM 2250 O O . GLY A 1 288 ? 2.484 -11.711 -19.558 1.00 98.31 288 GLY A O 1
ATOM 2251 N N . VAL A 1 289 ? 4.325 -10.464 -19.943 1.00 98.69 289 VAL A N 1
ATOM 2252 C CA . VAL A 1 289 ? 5.296 -11.555 -19.959 1.00 98.69 289 VAL A CA 1
ATOM 2253 C C . VAL A 1 289 ? 6.317 -11.332 -18.857 1.00 98.69 289 VAL A C 1
ATOM 2255 O O . VAL A 1 289 ? 6.811 -10.218 -18.679 1.00 98.69 289 VAL A O 1
ATOM 2258 N N . VAL A 1 290 ? 6.650 -12.397 -18.137 1.00 98.75 290 VAL A N 1
ATOM 2259 C CA . VAL A 1 290 ? 7.739 -12.396 -17.162 1.00 98.75 290 VAL A CA 1
ATOM 2260 C C . VAL A 1 290 ? 9.066 -12.241 -17.909 1.00 98.75 290 VAL A C 1
ATOM 2262 O O . VAL A 1 290 ? 9.445 -13.112 -18.694 1.00 98.75 290 VAL A O 1
ATOM 2265 N N . THR A 1 291 ? 9.771 -11.131 -17.694 1.00 98.56 291 THR A N 1
ATOM 2266 C CA . THR A 1 291 ? 11.040 -10.822 -18.380 1.00 98.56 291 THR A CA 1
ATOM 2267 C C . THR A 1 291 ? 12.267 -11.100 -17.522 1.00 98.56 291 THR A C 1
ATOM 2269 O O . THR A 1 291 ? 13.343 -11.340 -18.061 1.00 98.56 291 THR A O 1
ATOM 2272 N N . GLU A 1 292 ? 12.114 -11.130 -16.198 1.00 98.38 292 GLU A N 1
ATOM 2273 C CA . GLU A 1 292 ? 13.203 -11.418 -15.267 1.00 98.38 292 GLU A CA 1
ATOM 2274 C C . GLU A 1 292 ? 12.662 -12.089 -14.000 1.00 98.38 292 GLU A C 1
ATOM 2276 O O . GLU A 1 292 ? 11.627 -11.680 -13.471 1.00 98.38 292 GLU A O 1
ATOM 2281 N N . VAL A 1 293 ? 13.372 -13.101 -13.497 1.00 98.31 293 VAL A N 1
ATOM 2282 C CA . VAL A 1 293 ? 13.067 -13.774 -12.228 1.00 98.31 293 VAL A CA 1
ATOM 2283 C C . VAL A 1 293 ? 14.367 -14.035 -11.485 1.00 98.31 293 VAL A C 1
ATOM 2285 O O . VAL A 1 293 ? 15.292 -14.625 -12.040 1.00 98.31 293 VAL A O 1
ATOM 2288 N N . ASN A 1 294 ? 14.430 -13.618 -10.225 1.00 96.56 294 ASN A N 1
ATOM 2289 C CA . ASN A 1 294 ? 15.489 -13.992 -9.294 1.00 96.56 294 ASN A CA 1
ATOM 2290 C C .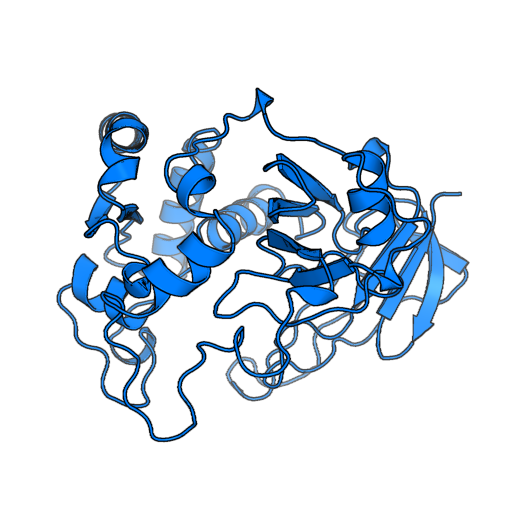 ASN A 1 294 ? 14.942 -14.007 -7.855 1.00 96.56 294 ASN A C 1
ATOM 2292 O O . ASN A 1 294 ? 13.775 -13.706 -7.612 1.00 96.56 294 ASN A O 1
ATOM 2296 N N . GLU A 1 295 ? 15.793 -14.339 -6.885 1.00 93.44 295 GLU A N 1
ATOM 2297 C CA . GLU A 1 295 ? 15.430 -14.406 -5.460 1.00 93.44 295 GLU A CA 1
ATOM 2298 C C . GLU A 1 295 ? 14.940 -13.068 -4.866 1.00 93.44 295 GLU A C 1
ATOM 2300 O O . GLU A 1 295 ? 14.290 -13.048 -3.823 1.00 93.44 295 GLU A O 1
ATOM 2305 N N . LYS A 1 296 ? 15.249 -11.934 -5.510 1.00 94.75 296 LYS A N 1
ATOM 2306 C CA . LYS A 1 296 ? 14.931 -10.590 -5.009 1.00 94.75 296 LYS A CA 1
ATOM 2307 C C . LYS A 1 296 ? 13.656 -10.034 -5.621 1.00 94.75 296 LYS A C 1
ATOM 2309 O O . LYS A 1 296 ? 12.946 -9.286 -4.944 1.00 94.75 296 LYS A O 1
ATOM 2314 N N . PHE A 1 297 ? 13.369 -10.333 -6.886 1.00 97.25 297 PHE A N 1
ATOM 2315 C CA . PHE A 1 297 ? 12.203 -9.794 -7.578 1.00 97.25 297 PHE A CA 1
ATOM 2316 C C . PHE A 1 297 ? 11.794 -10.599 -8.817 1.00 97.25 297 PHE A C 1
ATOM 2318 O O . PHE A 1 297 ? 12.564 -11.376 -9.381 1.00 97.25 297 PHE A O 1
ATOM 2325 N N . VAL A 1 298 ? 10.576 -10.314 -9.276 1.00 98.56 298 VAL A N 1
ATOM 2326 C CA . VAL A 1 298 ? 10.031 -10.726 -10.574 1.00 98.56 298 VAL A CA 1
ATOM 2327 C C . VAL A 1 298 ? 9.716 -9.471 -11.387 1.00 98.56 298 VAL A C 1
ATOM 2329 O O . VAL A 1 298 ? 9.102 -8.535 -10.863 1.00 98.56 298 VAL A O 1
ATOM 2332 N N . ARG A 1 299 ? 10.130 -9.434 -12.657 1.00 98.56 299 ARG A N 1
ATOM 2333 C CA . ARG A 1 299 ? 9.790 -8.366 -13.605 1.00 98.56 299 ARG A CA 1
ATOM 2334 C C . ARG A 1 299 ? 8.766 -8.856 -14.618 1.00 98.56 299 ARG A C 1
ATOM 2336 O O . ARG A 1 299 ? 8.936 -9.929 -15.195 1.00 98.56 299 ARG A O 1
ATOM 2343 N N . ILE A 1 300 ? 7.729 -8.055 -14.835 1.00 98.75 300 ILE A N 1
ATOM 2344 C CA . ILE A 1 300 ? 6.689 -8.304 -15.839 1.00 98.75 300 ILE A CA 1
ATOM 2345 C C . ILE A 1 300 ? 6.616 -7.081 -16.748 1.00 98.75 300 ILE A C 1
ATOM 2347 O O . ILE A 1 300 ? 6.648 -5.949 -16.261 1.00 98.75 300 ILE A O 1
ATOM 2351 N N . GLU A 1 301 ? 6.506 -7.308 -18.053 1.00 98.50 301 GLU A N 1
ATOM 2352 C CA . GLU A 1 301 ? 6.366 -6.257 -19.065 1.00 98.50 301 GLU A CA 1
ATOM 2353 C C . GLU A 1 301 ? 5.165 -6.544 -19.970 1.00 98.50 301 GLU A C 1
ATOM 2355 O O . GLU A 1 301 ? 4.939 -7.690 -20.377 1.00 98.50 301 GLU A O 1
ATOM 2360 N N . LYS A 1 302 ? 4.395 -5.500 -20.294 1.00 96.56 302 LYS A N 1
ATOM 2361 C CA . LYS A 1 302 ? 3.350 -5.554 -21.320 1.00 96.56 302 LYS A CA 1
ATOM 2362 C C . LYS A 1 302 ? 4.022 -5.843 -22.666 1.00 96.56 302 LYS A C 1
ATOM 2364 O O . LYS A 1 302 ? 5.001 -5.190 -23.024 1.00 96.56 302 LYS A O 1
ATOM 2369 N N . LYS A 1 303 ? 3.487 -6.815 -23.398 1.00 79.25 303 LYS A N 1
ATOM 2370 C CA . LYS A 1 303 ? 3.842 -7.111 -24.789 1.00 79.25 303 LYS A CA 1
ATOM 2371 C C . LYS A 1 303 ? 2.607 -7.017 -25.659 1.00 79.25 303 LYS A C 1
ATOM 2373 O O . LYS A 1 303 ? 1.534 -7.425 -25.157 1.00 79.25 303 LYS A O 1
#

Sequence (303 aa):
MISQADAFVEVFAALKKIFGFEQIFIGAKEKDKKILEPLREKYGFDVRYTPSIYGMGEEKWLTKAVTGMEVPPGKIPLHVGVTVNNVETVYNMYRALFQSKPVTEKYFNVYGEVAKQTVVLAPVGTYLIDILAMIGVDTTRYNKLAVLDGGPLMGDRVNVGEHAVTKKTNGFLVIEAAKYVADQVSLRPLPGQPAPTWDDTLPEAMKKLGLERYLDWHPTPADVLDIRDKVTRVKIFMHQDGPRGKPSIPIVKVGDRVKIGDPIAKPLDGPINDFNLLSVAHHASIDGVVTEVNEKFVRIEKK

Secondary structure (DSSP, 8-state):
-GGGHHHHHHHHHHHHHHH--S---EEEEGGGHHHHHHHHHHH---EEEE-S-GGGGSHHHHHHHHH-PPPPTT--GGGGT-----HHHHHHHHHHHHH---S-EEEEEEEESSS--EEEEEETTBBHHHHHHHTT---TTGGGEEEEES-TTTPEEE-TTT-B--TT--EEEEEEGGG--TTSS--SPPTTSPPP-TTTHHHHHHHHTTGGGGTT----GGGEEE-TTT--EEEEES--STTTBPPPEE---TT-EE-TT-EEEEPPP--TT-TT-B---EE-SSSEEEEEE-SSEEEEE--

Foldseek 3Di:
DLVCLVLVLVLVVVCCVPVVDPDDEAEDEPLCCVSCVVSCVVRVHHYQYDHLFPCCLDQQNVCCRRPVDGADPPGGVVVVVDDDDDPVVSSQSSCCPPVVAHQQWDWAWEDFLQAHTAIEIEGFQFQQLVVCVVRPGDSVPVVQKFKFQPDLAPTDTDDNRPDTHANSRRYIYIDTPVPPPVPQSHPPDDPPDDNPPSPPRVCVSCVVRVVVVVSNDDDDPVRYHYCHVVGFKGKYFQFDDPPQEDGWAAPDDFFDWFARFAWGTHQDDDDPPPSSRHGDTDGHSHTATFHDDDSTTTMGGHD